Protein AF-A0A2G4FLJ2-F1 (afdb_monomer)

Secondary structure (DSSP, 8-state):
---------------S------TTHHHHHHHHT--EEEEETTTTEEEEEEE-TTSPEEEEEEE-TT---EEEETTEEEEE-SSEEEEEEE-PPTT--BTTBS--EEEEEEEE--S--EEEEEE-TTS-EEEEETTTTEEEE--SSSS-EEEE--TT-SS--SS-SS-EEEEEEETTEEEEEEES----STTGGGGGTTT-EEEEETTT--EEEEEESSEEEEEEETTEEEEEE--

Nearest PDB structures (foldseek):
  8bbe-assembly1_C  TM=3.612E-01  e=1.404E-03  Homo sapiens
  8bbg-assembly1_C  TM=3.612E-01  e=1.404E-03  Homo sapiens
  4adn-assembly1_A  TM=3.926E-01  e=3.586E-01  Staphylococcus aureus
  2yb5-assembly1_A  TM=3.920E-01  e=8.103E-01  Staphylococcus aureus
  2yb5-assembly2_F  TM=3.526E-01  e=5.848E-01  Staphylococcus aureus

Sequence (235 aa):
MSNATTNQITTNEEPWLEVTSSRNFSNWLALEKISLAFSTYQAGKVFLLGRKQDGQISVFERTLQRCMGLCSTDNGFWLSSTYQVWRFENALLPGQMHNDHDKLYIPRVGYTTGDLDVHDIVVEDSGRIVFVNTMFGCLATFSNQHSFTPLWKPPFLSKITPEDRCHLNGLALENGKCKYVTVVSKSDVVDGWRNRRHDGGCVLEVPSGETIVSGLSMPHSPRVYRGELYVHNSG

Solvent-accessible surface area (backbone atoms only — not comparable to full-atom values): 12883 Å² total; per-residue (Å²): 139,81,87,81,81,80,80,78,78,80,77,84,68,74,72,96,72,84,88,83,76,61,95,57,49,51,59,48,31,61,75,72,70,51,68,49,74,52,60,32,52,89,81,14,29,37,41,41,38,44,63,40,91,90,56,46,76,35,80,47,76,46,83,40,55,48,18,53,10,64,28,81,54,100,58,36,31,36,38,27,29,53,41,35,40,34,35,30,36,46,74,51,58,93,91,40,69,57,96,81,29,77,67,45,75,40,81,75,46,74,46,73,37,45,84,33,56,41,39,20,46,45,70,29,75,88,69,48,57,40,29,26,24,13,29,37,34,25,37,26,30,83,45,98,85,50,54,53,36,83,74,48,60,53,78,77,44,91,67,82,49,86,41,29,19,16,43,31,37,16,59,15,48,51,97,47,34,76,32,37,35,20,20,18,16,98,33,70,38,71,51,46,18,72,86,25,37,71,44,38,1,31,35,29,35,51,87,82,44,48,77,79,46,68,62,29,17,36,31,33,63,33,40,56,58,98,92,39,80,46,67,43,67,70,98

Foldseek 3Di:
DDDPDDPDPPPPDDPPDDDDDDPCVLVVCVVVVDWDWDADQPQQKIWTWHAAPVSDIDIDMDHAHRWAAWADDPFWIWIDGQFKIWTWGFPDDQPDDDPRHRGDTDTDDIQGQHGQSFHYWDQFPVRFIWTQRQQQQAIWGDDPPHSTHGDAHQPLAPGRHRQSFFRFHEFEDDPRDTFKTKTLASGNGRVNSVVRQQWRIFMATPPPRDTPDTGARNWYHWYDDPNDIDIDRDD

Structure (mmCIF, N/CA/C/O backbone):
data_AF-A0A2G4FLJ2-F1
#
_entry.id   AF-A0A2G4FLJ2-F1
#
loop_
_atom_site.group_PDB
_atom_site.id
_atom_site.type_symbol
_atom_site.label_atom_id
_atom_site.label_alt_id
_atom_site.label_comp_id
_atom_site.label_asym_id
_atom_site.label_entity_id
_atom_site.label_seq_id
_atom_site.pdbx_PDB_ins_code
_atom_site.Cartn_x
_atom_site.Cartn_y
_atom_site.Cartn_z
_atom_site.occupancy
_atom_site.B_iso_or_equiv
_atom_site.auth_seq_id
_atom_site.auth_comp_id
_atom_site.auth_asym_id
_atom_site.auth_atom_id
_atom_site.pdbx_PDB_model_num
ATOM 1 N N . MET A 1 1 ? -10.201 51.589 43.422 1.00 41.75 1 MET A N 1
ATOM 2 C CA . MET A 1 1 ? -9.849 51.868 42.011 1.00 41.75 1 MET A CA 1
ATOM 3 C C . MET A 1 1 ? -8.521 51.159 41.783 1.00 41.75 1 MET A C 1
ATOM 5 O O . MET A 1 1 ? -7.585 51.495 42.481 1.00 41.75 1 MET A O 1
ATOM 9 N N . SER A 1 2 ? -8.411 50.073 41.030 1.00 36.59 2 SER A N 1
ATOM 10 C CA . SER A 1 2 ? -8.814 49.904 39.637 1.00 36.59 2 SER A CA 1
ATOM 11 C C . SER A 1 2 ? -9.345 48.491 39.360 1.00 36.59 2 SER A C 1
ATOM 13 O O . SER A 1 2 ? -8.844 47.500 39.884 1.00 36.59 2 SER A O 1
ATOM 15 N N . ASN A 1 3 ? -10.372 48.428 38.515 1.00 37.78 3 ASN A N 1
ATOM 16 C CA . ASN A 1 3 ? -10.843 47.202 37.883 1.00 37.78 3 ASN A CA 1
ATOM 17 C C . ASN A 1 3 ? -9.850 46.813 36.783 1.00 37.78 3 ASN A C 1
ATOM 19 O O . ASN A 1 3 ? -9.647 47.591 35.852 1.00 37.78 3 ASN A O 1
ATOM 23 N N . ALA A 1 4 ? -9.265 45.621 36.868 1.00 36.91 4 ALA A N 1
ATOM 24 C CA . ALA A 1 4 ? -8.623 44.980 35.729 1.00 36.91 4 ALA A CA 1
ATOM 25 C C . ALA A 1 4 ? -9.646 44.034 35.092 1.00 36.91 4 ALA A C 1
ATOM 27 O O . ALA A 1 4 ? -9.867 42.916 35.551 1.00 36.91 4 ALA A O 1
ATOM 28 N N . THR A 1 5 ? -10.326 44.542 34.072 1.00 39.34 5 THR A N 1
ATOM 29 C CA . THR A 1 5 ? -11.279 43.810 33.243 1.00 39.34 5 THR A CA 1
ATOM 30 C C . THR A 1 5 ? -10.549 42.668 32.541 1.00 39.34 5 THR A C 1
ATOM 32 O O . THR A 1 5 ? -9.667 42.896 31.714 1.00 39.34 5 THR A O 1
ATOM 35 N N . THR A 1 6 ? -10.887 41.428 32.883 1.00 38.91 6 THR A N 1
ATOM 36 C CA . THR A 1 6 ? -10.413 40.245 32.164 1.00 38.91 6 THR A CA 1
ATOM 37 C C . THR A 1 6 ? -11.173 40.178 30.842 1.00 38.91 6 THR A C 1
ATOM 39 O O . THR A 1 6 ? -12.344 39.806 30.814 1.00 38.91 6 THR 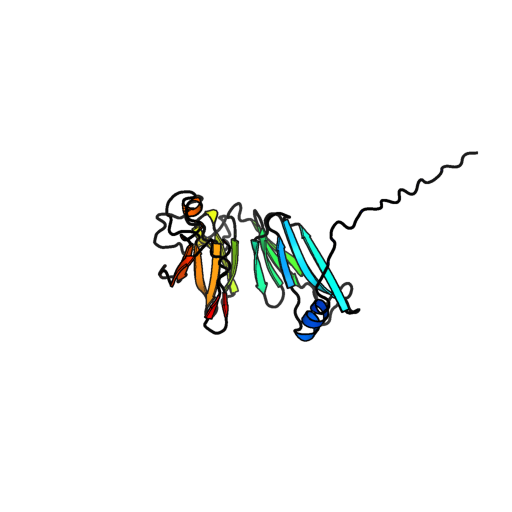A O 1
ATOM 42 N N . ASN A 1 7 ? -10.535 40.589 29.745 1.00 38.09 7 ASN A N 1
ATOM 43 C CA . ASN A 1 7 ? -11.071 40.366 28.405 1.00 38.09 7 ASN A CA 1
ATOM 44 C C . ASN A 1 7 ? -11.083 38.857 28.136 1.00 38.09 7 ASN A C 1
ATOM 46 O O . ASN A 1 7 ? -10.046 38.260 27.852 1.00 38.09 7 ASN A O 1
ATOM 50 N N . GLN A 1 8 ? -12.260 38.240 28.238 1.00 41.44 8 GLN A N 1
ATOM 51 C CA . GLN A 1 8 ? -12.511 36.933 27.647 1.00 41.44 8 GLN A CA 1
ATOM 52 C C . GLN A 1 8 ? -12.485 37.100 26.128 1.00 41.44 8 GLN A C 1
ATOM 54 O O . GLN A 1 8 ? -13.405 37.658 25.534 1.00 41.44 8 GLN A O 1
ATOM 59 N N . ILE A 1 9 ? -11.405 36.641 25.501 1.00 40.44 9 ILE A N 1
ATOM 60 C CA . ILE A 1 9 ? -11.357 36.463 24.054 1.00 40.44 9 ILE A CA 1
ATOM 61 C C . ILE A 1 9 ? -12.138 35.180 23.767 1.00 40.44 9 ILE A C 1
ATOM 63 O O . ILE A 1 9 ? -11.622 34.077 23.922 1.00 40.44 9 ILE A O 1
ATOM 67 N N . THR A 1 10 ? -13.406 35.319 23.395 1.00 45.78 10 THR A N 1
ATOM 68 C CA . THR A 1 10 ? -14.170 34.239 22.773 1.00 45.78 10 THR A CA 1
ATOM 69 C C . THR A 1 10 ? -13.664 34.082 21.345 1.00 45.78 10 THR A C 1
ATOM 71 O O . THR A 1 10 ? -14.115 34.783 20.437 1.00 45.78 10 THR A O 1
ATOM 74 N N . THR A 1 11 ? -12.687 33.205 21.132 1.00 47.75 11 THR A N 1
ATOM 75 C CA . THR A 1 11 ? -12.342 32.753 19.786 1.00 47.75 11 THR A CA 1
ATOM 76 C C . THR A 1 11 ? -13.471 31.848 19.297 1.00 47.75 11 THR A C 1
ATOM 78 O O . THR A 1 11 ? -13.522 30.665 19.627 1.00 47.75 11 THR A O 1
ATOM 81 N N . ASN A 1 12 ? -14.402 32.423 18.532 1.00 53.25 12 ASN A N 1
ATOM 82 C CA . ASN A 1 12 ? -15.212 31.675 17.570 1.00 53.25 12 ASN A CA 1
ATOM 83 C C . ASN A 1 12 ? -14.255 31.145 16.490 1.00 53.25 12 ASN A C 1
ATOM 85 O O . ASN A 1 12 ? -14.137 31.727 15.414 1.00 53.25 12 ASN A O 1
ATOM 89 N N . GLU A 1 13 ? -13.498 30.099 16.810 1.00 57.34 13 GLU A N 1
ATOM 90 C CA . GLU A 1 13 ? -12.812 29.310 15.795 1.00 57.34 13 GLU A CA 1
ATOM 91 C C . GLU A 1 13 ? -13.856 28.391 15.170 1.00 57.34 13 GLU A C 1
ATOM 93 O O . GLU A 1 13 ? -14.451 27.551 15.850 1.00 57.34 13 GLU A O 1
ATOM 98 N N . GLU A 1 14 ? -14.118 28.586 13.878 1.00 49.59 14 GLU A N 1
ATOM 99 C CA . GLU A 1 14 ? -14.815 27.571 13.097 1.00 49.59 14 GLU A CA 1
ATOM 100 C C . GLU A 1 14 ? -14.090 26.230 13.276 1.00 49.59 14 GLU A C 1
ATOM 102 O O . GLU A 1 14 ? -12.853 26.197 13.332 1.00 49.59 14 GLU A O 1
ATOM 107 N N . PRO A 1 15 ? -14.828 25.115 13.400 1.00 63.25 15 PRO A N 1
ATOM 108 C CA . PRO A 1 15 ? -14.200 23.820 13.575 1.00 63.25 15 PRO A CA 1
ATOM 109 C C . PRO A 1 15 ? -13.266 23.546 12.393 1.00 63.25 15 PRO A C 1
ATOM 111 O O . PRO A 1 15 ? -13.687 23.556 11.240 1.00 63.25 15 PRO A O 1
ATOM 114 N N . TRP A 1 16 ? -11.994 23.258 12.686 1.00 78.12 16 TRP A N 1
ATOM 115 C CA . TRP A 1 16 ? -10.977 22.964 11.666 1.00 78.12 16 TRP A CA 1
ATOM 116 C C . TRP A 1 16 ? -11.326 21.726 10.807 1.00 78.12 16 TRP A C 1
ATOM 118 O O . TRP A 1 16 ? -10.731 21.518 9.750 1.00 78.12 16 TRP A O 1
ATOM 128 N N . LEU A 1 17 ? -12.294 20.916 11.258 1.00 84.19 17 LEU A N 1
ATOM 129 C CA . LEU A 1 17 ? -12.864 19.776 10.552 1.00 84.19 17 LEU A CA 1
ATOM 130 C C . LEU A 1 17 ? -14.378 19.700 10.787 1.00 84.19 17 LEU A C 1
ATOM 132 O O . LEU A 1 17 ? -14.830 19.514 11.918 1.00 84.19 17 LEU A O 1
ATOM 136 N N . GLU A 1 18 ? -15.150 19.743 9.705 1.00 87.81 18 GLU A N 1
ATOM 137 C CA . GLU A 1 18 ? -16.574 19.408 9.700 1.00 87.81 18 GLU A CA 1
ATOM 138 C C . GLU A 1 18 ? -16.772 18.008 9.104 1.00 87.81 18 GLU A C 1
ATOM 140 O O . GLU A 1 18 ? -16.240 17.688 8.040 1.00 87.81 18 GLU A O 1
ATOM 145 N N . VAL A 1 19 ? -17.534 17.152 9.793 1.00 87.88 19 VAL A N 1
ATOM 146 C CA . VAL A 1 19 ? -17.787 15.769 9.366 1.00 87.88 19 VAL A CA 1
ATOM 147 C C . VAL A 1 19 ? -19.270 15.597 9.090 1.00 87.88 19 VAL A C 1
ATOM 149 O O . VAL A 1 19 ? -20.092 15.587 10.005 1.00 87.88 19 VAL A O 1
ATOM 152 N N . THR A 1 20 ? -19.606 15.395 7.821 1.00 91.12 20 THR A N 1
ATOM 153 C CA . THR A 1 20 ? -20.959 15.050 7.384 1.00 91.12 20 THR A CA 1
ATOM 154 C C . THR A 1 20 ? -20.978 13.631 6.824 1.00 91.12 20 THR A C 1
ATOM 156 O O . THR A 1 20 ? -19.974 13.105 6.345 1.00 91.12 20 THR A O 1
ATOM 159 N N . SER A 1 21 ? -22.122 12.958 6.929 1.00 92.00 21 SER A N 1
ATOM 160 C CA . SER A 1 21 ? -22.292 11.607 6.393 1.00 92.00 21 SER A CA 1
ATOM 161 C C . SER A 1 21 ? -23.722 11.387 5.922 1.00 92.00 21 SER A C 1
ATOM 163 O O . SER A 1 21 ? -24.646 12.091 6.332 1.00 92.00 21 SER A O 1
ATOM 165 N N . SER A 1 22 ? -23.916 10.388 5.062 1.00 93.75 22 SER A N 1
ATOM 166 C CA . SER A 1 22 ? -25.260 9.968 4.660 1.00 93.75 22 SER A CA 1
ATOM 167 C C . SER A 1 22 ? -26.061 9.484 5.874 1.00 93.75 22 SER A C 1
ATOM 169 O O . SER A 1 22 ? -25.515 8.817 6.749 1.00 93.75 22 SER A O 1
ATOM 171 N N . ARG A 1 23 ? -27.375 9.747 5.892 1.00 91.75 23 ARG A N 1
ATOM 172 C CA . ARG A 1 23 ? -28.286 9.499 7.034 1.00 91.75 23 ARG A CA 1
ATOM 173 C C . ARG A 1 23 ? -28.128 8.130 7.718 1.00 91.75 23 ARG A C 1
ATOM 175 O O . ARG A 1 23 ? -28.280 8.041 8.929 1.00 91.75 23 ARG A O 1
ATOM 182 N N . ASN A 1 24 ? -27.831 7.076 6.957 1.00 94.62 24 ASN A N 1
ATOM 183 C CA . ASN A 1 24 ? -27.735 5.702 7.465 1.00 94.62 24 ASN A CA 1
ATOM 184 C C . ASN A 1 24 ? -26.297 5.195 7.637 1.00 94.62 24 ASN A C 1
ATOM 186 O O . ASN A 1 24 ? -26.108 4.042 8.012 1.00 94.62 24 ASN A O 1
ATOM 190 N N . PHE A 1 25 ? -25.285 6.022 7.374 1.00 95.56 25 PHE A N 1
ATOM 191 C CA . PHE A 1 25 ? -23.896 5.575 7.326 1.00 95.56 25 PHE A CA 1
ATOM 192 C C . PHE A 1 25 ? -23.395 5.053 8.679 1.00 95.56 25 PHE A C 1
ATOM 194 O O . PHE A 1 25 ? -22.876 3.943 8.745 1.00 95.56 25 PHE A O 1
ATOM 201 N N . SER A 1 26 ? -23.632 5.780 9.778 1.00 94.88 26 SER A N 1
ATOM 202 C CA . SER A 1 26 ? -23.237 5.296 11.113 1.00 94.88 26 SER A CA 1
ATOM 203 C C . SER A 1 26 ? -23.953 3.997 11.503 1.00 94.88 26 SER A C 1
ATOM 205 O O . SER A 1 26 ? -23.347 3.096 12.080 1.00 94.88 26 SER A O 1
ATOM 207 N N . ASN A 1 27 ? -25.235 3.858 11.157 1.00 94.81 27 ASN A N 1
ATOM 208 C CA . ASN A 1 27 ? -25.980 2.625 11.422 1.00 94.81 27 ASN A CA 1
ATOM 209 C C . ASN A 1 27 ? -25.451 1.455 10.589 1.00 94.81 27 ASN A C 1
ATOM 211 O O . ASN A 1 27 ? -25.348 0.345 11.097 1.00 94.81 27 ASN A O 1
ATOM 215 N N . TRP A 1 28 ? -25.070 1.702 9.338 1.00 96.19 28 TRP A N 1
ATOM 216 C CA . TRP A 1 28 ? -24.441 0.695 8.494 1.00 96.19 28 TRP A CA 1
ATOM 217 C C . TRP A 1 28 ? -23.098 0.224 9.074 1.00 96.19 28 TRP A C 1
ATOM 219 O O . TRP A 1 28 ? -22.902 -0.978 9.222 1.00 96.19 28 TRP A O 1
ATOM 229 N N . LEU A 1 29 ? -22.236 1.143 9.535 1.00 95.69 29 LEU A N 1
ATOM 230 C CA . LEU A 1 29 ? -20.995 0.788 10.245 1.00 95.69 29 LEU A CA 1
ATOM 231 C C . LEU A 1 29 ? -21.265 -0.102 11.473 1.00 95.69 29 LEU A C 1
ATOM 233 O O . LEU A 1 29 ? -20.505 -1.027 11.749 1.00 95.69 29 LEU A O 1
ATOM 237 N N . ALA A 1 30 ? -22.362 0.151 12.197 1.00 94.50 30 ALA A N 1
ATOM 238 C CA . ALA A 1 30 ? -22.801 -0.669 13.328 1.00 94.50 30 ALA A CA 1
ATOM 239 C C . ALA A 1 30 ? -23.142 -2.104 12.923 1.00 94.50 30 ALA A C 1
ATOM 241 O O . ALA A 1 30 ? -22.693 -3.056 13.560 1.00 94.50 30 ALA A O 1
ATOM 242 N N . LEU A 1 31 ? -23.982 -2.226 11.894 1.00 96.56 31 LEU A N 1
ATOM 243 C CA . LEU A 1 31 ? -24.536 -3.491 11.426 1.00 96.56 31 LEU A CA 1
ATOM 244 C C . LEU A 1 31 ? -23.430 -4.381 10.863 1.00 96.56 31 LEU A C 1
ATOM 246 O O . LEU A 1 31 ? -23.352 -5.555 11.220 1.00 96.56 31 LEU A O 1
ATOM 250 N N . GLU A 1 32 ? -22.537 -3.795 10.069 1.00 96.88 32 GLU A N 1
ATOM 251 C CA . GLU A 1 32 ? -21.408 -4.502 9.463 1.00 96.88 32 GLU A CA 1
ATOM 252 C C . GLU A 1 32 ? -20.213 -4.667 10.415 1.00 96.88 32 GLU A C 1
ATOM 254 O O . GLU A 1 32 ? -19.273 -5.394 10.104 1.00 96.88 32 GLU A O 1
ATOM 259 N N . LYS A 1 33 ? -20.241 -4.018 11.590 1.00 93.81 33 LYS A N 1
ATOM 260 C CA . LYS A 1 33 ? -19.141 -3.987 12.572 1.00 93.81 33 LYS A CA 1
ATOM 261 C C . LYS A 1 33 ? -17.829 -3.479 11.960 1.00 93.81 33 LYS A C 1
ATOM 263 O O . LYS A 1 33 ? -16.763 -4.055 12.171 1.00 93.81 33 LYS A O 1
ATOM 268 N N . ILE A 1 34 ? -17.924 -2.391 11.199 1.00 94.19 34 ILE A N 1
ATOM 269 C CA . ILE A 1 34 ? -1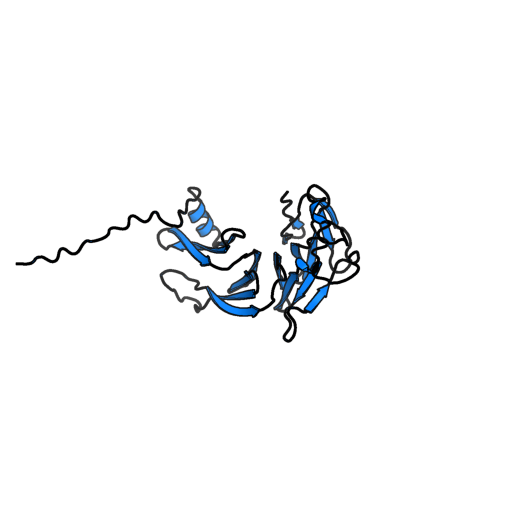6.811 -1.792 10.460 1.00 94.19 34 ILE A CA 1
ATOM 270 C C . ILE A 1 34 ? -16.380 -0.480 11.118 1.00 94.19 34 ILE A C 1
ATOM 272 O O . ILE A 1 34 ? -17.204 0.353 11.494 1.00 94.19 34 ILE A O 1
ATOM 276 N N . SER A 1 35 ? -15.067 -0.280 11.160 1.00 94.38 35 SER A N 1
ATOM 277 C CA . SER A 1 35 ? -14.410 1.016 11.335 1.00 94.38 35 SER A CA 1
ATOM 278 C C . SER A 1 35 ? -13.544 1.277 10.105 1.00 94.38 35 SER A C 1
ATOM 280 O O . SER A 1 35 ? -13.102 0.333 9.449 1.00 94.38 35 SER A O 1
ATOM 282 N N . LEU A 1 36 ? -13.299 2.542 9.774 1.00 95.75 36 LEU A N 1
ATOM 283 C CA . LEU A 1 36 ? -12.545 2.913 8.575 1.00 95.75 36 LEU A CA 1
ATOM 284 C C . LEU A 1 36 ? -11.252 3.629 8.942 1.00 95.75 36 LEU A C 1
ATOM 286 O O . LEU A 1 36 ? -11.204 4.399 9.897 1.00 95.75 36 LEU A O 1
ATOM 290 N N . ALA A 1 37 ? -10.223 3.417 8.132 1.00 95.94 37 ALA A N 1
ATOM 291 C CA . ALA A 1 37 ? -9.009 4.212 8.140 1.00 95.94 37 ALA A CA 1
ATOM 292 C C . ALA A 1 37 ? -8.725 4.677 6.712 1.00 95.94 37 ALA A C 1
ATOM 294 O O . ALA A 1 37 ? -8.804 3.877 5.780 1.00 95.94 37 ALA A O 1
ATOM 295 N N . PHE A 1 38 ? -8.402 5.954 6.532 1.00 95.19 38 PHE A N 1
ATOM 296 C CA . PHE A 1 38 ? -7.983 6.478 5.234 1.00 95.19 38 PHE A CA 1
ATOM 297 C C . PHE A 1 38 ? -6.989 7.622 5.391 1.00 95.19 38 PHE A C 1
ATOM 299 O O . PHE A 1 38 ? -6.981 8.339 6.392 1.00 95.19 38 PHE A O 1
ATOM 306 N N . SER A 1 39 ? -6.133 7.785 4.391 1.00 94.12 39 SER A N 1
ATOM 307 C CA . SER A 1 39 ? -5.137 8.845 4.315 1.00 94.12 39 SER A CA 1
ATOM 308 C C . SER A 1 39 ? -5.572 9.942 3.346 1.00 94.12 39 SER A C 1
ATOM 310 O O . SER A 1 39 ? -6.350 9.720 2.418 1.00 94.12 39 SER A O 1
ATOM 312 N N . THR A 1 40 ? -5.050 11.146 3.554 1.00 91.50 40 THR A N 1
ATOM 313 C CA . THR A 1 40 ? -5.157 12.252 2.607 1.00 91.50 40 THR A CA 1
ATOM 314 C C . THR A 1 40 ? -3.758 12.678 2.186 1.00 91.50 40 THR A C 1
ATOM 316 O O . THR A 1 40 ? -2.953 13.158 2.986 1.00 91.50 40 THR A O 1
ATOM 319 N N . TYR A 1 41 ? -3.463 12.506 0.899 1.00 86.25 41 TYR A N 1
ATOM 320 C CA . TYR A 1 41 ? -2.140 12.793 0.354 1.00 86.25 41 TYR A CA 1
ATOM 321 C C . TYR A 1 41 ? -1.763 14.277 0.505 1.00 86.25 41 TYR A C 1
ATOM 323 O O . TYR A 1 41 ? -0.709 14.599 1.047 1.00 86.25 41 TYR A O 1
ATOM 331 N N . GLN A 1 42 ? -2.646 15.188 0.074 1.00 85.56 42 GLN A N 1
ATOM 332 C CA . GLN A 1 42 ? -2.357 16.628 0.041 1.00 85.56 42 GLN A CA 1
ATOM 333 C C . GLN A 1 42 ? -2.408 17.285 1.424 1.00 85.56 42 GLN A C 1
ATOM 335 O O . GLN A 1 42 ? -1.568 18.124 1.731 1.00 85.56 42 GLN A O 1
ATOM 340 N N . ALA A 1 43 ? -3.374 16.900 2.262 1.00 87.38 43 ALA A N 1
ATOM 341 C CA . ALA A 1 43 ? -3.523 17.474 3.599 1.00 87.38 43 ALA A CA 1
ATOM 342 C C . ALA A 1 43 ? -2.602 16.814 4.643 1.00 87.38 43 ALA A C 1
ATOM 344 O O . ALA A 1 43 ? -2.453 17.342 5.744 1.00 87.38 43 ALA A O 1
ATOM 345 N N . GLY A 1 44 ? -1.967 15.680 4.313 1.00 91.56 44 GLY A N 1
ATOM 346 C CA . GLY A 1 44 ? -1.023 15.001 5.200 1.00 91.56 44 GLY A CA 1
ATOM 347 C C . GLY A 1 44 ? -1.684 14.493 6.478 1.00 91.56 44 GLY A C 1
ATOM 348 O O . GLY A 1 44 ? -1.137 14.666 7.570 1.00 91.56 44 GLY A O 1
ATOM 349 N N . LYS A 1 45 ? -2.882 13.914 6.355 1.00 92.94 45 LYS A N 1
ATOM 350 C CA . LYS A 1 45 ? -3.634 13.360 7.484 1.00 92.94 45 LYS A CA 1
ATOM 351 C C . LYS A 1 45 ? -3.886 11.873 7.294 1.00 92.94 45 LYS A C 1
ATOM 353 O O . LYS A 1 45 ? -4.034 11.387 6.175 1.00 92.94 45 LYS A O 1
ATOM 358 N N . VAL A 1 46 ? -3.984 11.157 8.406 1.00 95.00 46 VAL A N 1
ATOM 359 C CA . VAL A 1 46 ? -4.684 9.874 8.482 1.00 95.00 46 VAL A CA 1
ATOM 360 C C . VAL A 1 46 ? -5.891 10.052 9.387 1.00 95.00 46 VAL A C 1
ATOM 362 O O . VAL A 1 46 ? -5.764 10.597 10.483 1.00 95.00 46 VAL A O 1
ATOM 365 N N . PHE A 1 47 ? -7.047 9.600 8.919 1.00 95.56 47 PHE A N 1
ATOM 366 C CA . PHE A 1 47 ? -8.299 9.603 9.657 1.00 95.56 47 PHE A CA 1
ATOM 367 C C . PHE A 1 47 ? -8.653 8.182 10.073 1.00 95.56 47 PHE A C 1
ATOM 369 O O . PHE A 1 47 ? -8.517 7.246 9.286 1.00 95.56 47 PHE A O 1
ATOM 376 N N . LEU A 1 48 ? -9.127 8.039 11.306 1.00 95.94 48 LEU A N 1
ATOM 377 C CA . LEU A 1 48 ? -9.711 6.826 11.858 1.00 95.94 48 LEU A CA 1
ATOM 378 C C . LEU A 1 48 ? -11.159 7.138 12.220 1.00 95.94 48 LEU A C 1
ATOM 380 O O . LEU A 1 48 ? -11.428 8.024 13.033 1.00 95.94 48 LEU A O 1
ATOM 384 N N . LEU A 1 49 ? -12.085 6.434 11.583 1.00 95.50 49 LEU A N 1
ATOM 385 C CA . LEU A 1 49 ? -13.515 6.616 11.757 1.00 95.50 49 LEU A CA 1
ATOM 386 C C . LEU A 1 49 ? -14.077 5.407 12.480 1.00 95.50 49 LEU A C 1
ATOM 388 O O . LEU A 1 49 ? -13.894 4.266 12.057 1.00 95.50 49 LEU A O 1
ATOM 392 N N . GLY A 1 50 ? -14.807 5.687 13.546 1.00 94.06 50 GLY A N 1
ATOM 393 C CA . GLY A 1 50 ? -15.550 4.697 14.302 1.00 94.06 50 GLY A CA 1
ATOM 394 C C . GLY A 1 50 ? -16.896 5.260 14.724 1.00 94.06 50 GLY A C 1
ATOM 395 O O . GLY A 1 50 ? -17.431 6.195 14.122 1.00 94.06 50 GLY A O 1
ATOM 396 N N . ARG A 1 51 ? -17.441 4.700 15.799 1.00 93.50 51 ARG A N 1
ATOM 397 C CA . ARG A 1 51 ? -18.723 5.119 16.363 1.00 93.50 51 ARG A CA 1
ATOM 398 C C . ARG A 1 51 ? -18.569 5.447 17.838 1.00 93.50 51 ARG A C 1
ATOM 400 O O . ARG A 1 51 ? -17.771 4.830 18.539 1.00 93.50 51 ARG A O 1
ATOM 407 N N . LYS A 1 52 ? -19.340 6.426 18.291 1.00 90.81 52 LYS A N 1
ATOM 408 C CA . LYS A 1 52 ? -19.556 6.720 19.708 1.00 90.81 52 LYS A CA 1
ATOM 409 C C . LYS A 1 52 ? -20.689 5.839 20.245 1.00 90.81 52 LYS A C 1
ATOM 411 O O . LYS A 1 52 ? -21.475 5.287 19.470 1.00 90.81 52 LYS A O 1
ATOM 416 N N . GLN A 1 53 ? -20.796 5.730 21.569 1.00 88.19 53 GLN A N 1
ATOM 417 C CA . GLN A 1 53 ? -21.862 4.957 22.227 1.00 88.19 53 GLN A CA 1
ATOM 418 C C . GLN A 1 53 ? -23.269 5.474 21.889 1.00 88.19 53 GLN A C 1
ATOM 420 O O . GLN A 1 53 ? -24.201 4.686 21.765 1.00 88.19 53 GLN A O 1
ATOM 425 N N . ASP A 1 54 ? -23.409 6.782 21.670 1.00 90.12 54 ASP A N 1
ATOM 426 C CA . ASP A 1 54 ? -24.660 7.430 21.255 1.00 90.12 54 ASP A CA 1
ATOM 427 C C . ASP A 1 54 ? -25.013 7.211 19.768 1.00 90.12 54 ASP A C 1
ATOM 429 O O . ASP A 1 54 ? -26.023 7.715 19.278 1.00 90.12 54 ASP A O 1
ATOM 433 N N . GLY A 1 55 ? -24.189 6.455 19.037 1.00 89.50 55 GLY A N 1
ATOM 434 C CA . GLY A 1 55 ? -24.387 6.141 17.629 1.00 89.50 55 GLY A CA 1
ATOM 435 C C . GLY A 1 55 ? -23.909 7.220 16.660 1.00 89.50 55 GLY A C 1
ATOM 436 O O . GLY A 1 55 ? -24.025 7.013 15.452 1.00 89.50 55 GLY A O 1
ATOM 437 N N . GLN A 1 56 ? -23.343 8.334 17.125 1.00 91.06 56 GLN A N 1
ATOM 438 C CA . GLN A 1 56 ? -22.704 9.315 16.247 1.00 91.06 56 GLN A CA 1
ATOM 439 C C . GLN A 1 56 ? -21.353 8.805 15.727 1.00 91.06 56 GLN A C 1
ATOM 441 O O . GLN A 1 56 ? -20.733 7.907 16.303 1.00 91.06 56 GLN A O 1
ATOM 446 N N . ILE A 1 57 ? -20.873 9.390 14.629 1.00 93.50 57 ILE A N 1
ATOM 447 C CA . ILE A 1 57 ? -19.543 9.080 14.092 1.00 93.50 57 ILE A CA 1
ATOM 448 C C . ILE A 1 57 ? -18.485 9.650 15.038 1.00 93.50 57 ILE A C 1
ATOM 450 O O . ILE A 1 57 ? -18.576 10.797 15.482 1.00 93.50 57 ILE A O 1
ATOM 454 N N . SER A 1 58 ? -17.474 8.840 15.342 1.00 93.50 58 SER A N 1
ATOM 455 C CA . SER A 1 58 ? -16.236 9.319 15.950 1.00 93.50 58 SER A CA 1
ATOM 456 C C . SER A 1 58 ? -15.184 9.475 14.865 1.00 93.50 58 SER A C 1
ATOM 458 O O . SER A 1 58 ? -15.029 8.578 14.036 1.00 93.50 58 SER A O 1
ATOM 460 N N . VAL A 1 59 ? -14.465 10.595 14.881 1.00 93.69 59 VAL A N 1
ATOM 461 C CA . VAL A 1 59 ? -13.344 10.846 13.977 1.00 93.69 59 VAL A CA 1
ATOM 462 C C . VAL A 1 59 ? -12.127 11.193 14.810 1.00 93.69 59 VAL A C 1
ATOM 464 O O . VAL A 1 59 ? -12.145 12.138 15.596 1.00 93.69 59 VAL A O 1
ATOM 467 N N . PHE A 1 60 ? -11.070 10.419 14.620 1.00 93.38 60 PHE A N 1
ATOM 468 C CA . PHE A 1 60 ? -9.740 10.725 15.112 1.00 93.38 60 PHE A CA 1
ATOM 469 C C . PHE A 1 60 ? -8.841 11.004 13.916 1.00 93.38 60 PHE A C 1
ATOM 471 O O . PHE A 1 60 ? -8.948 10.337 12.888 1.00 93.38 60 PHE A O 1
ATOM 478 N N . GLU A 1 61 ? -7.932 11.959 14.050 1.00 93.00 61 GLU A N 1
ATOM 479 C CA . GLU A 1 61 ? -6.950 12.233 13.014 1.00 93.00 61 GLU A CA 1
ATOM 480 C C . GLU A 1 61 ? -5.533 12.318 13.566 1.00 93.00 61 GLU A C 1
ATOM 482 O O . GLU A 1 61 ? -5.299 12.562 14.752 1.00 93.00 61 GLU A O 1
ATOM 487 N N . ARG A 1 62 ? -4.565 12.129 12.675 1.00 92.69 62 ARG A N 1
ATOM 488 C CA . ARG A 1 62 ? -3.158 12.374 12.963 1.00 92.69 62 ARG A CA 1
ATOM 489 C C . ARG A 1 62 ? -2.484 12.988 11.748 1.00 92.69 62 ARG A C 1
ATOM 491 O O . ARG A 1 62 ? -2.668 12.520 10.627 1.00 92.69 62 ARG A O 1
ATOM 498 N N . THR A 1 63 ? -1.661 14.002 11.989 1.00 93.56 63 THR A N 1
ATOM 499 C CA . THR A 1 63 ? -0.831 14.614 10.950 1.00 93.56 63 THR A CA 1
ATOM 500 C C . THR A 1 63 ? 0.411 13.768 10.703 1.00 93.56 63 THR A C 1
ATOM 502 O O . THR A 1 63 ? 1.226 13.568 11.603 1.00 93.56 63 THR A O 1
ATOM 505 N N . LEU A 1 64 ? 0.559 13.299 9.471 1.00 91.44 64 LEU A N 1
ATOM 506 C CA . LEU A 1 64 ? 1.715 12.576 8.959 1.00 91.44 64 LEU A CA 1
ATOM 507 C C . LEU A 1 64 ? 1.880 12.991 7.493 1.00 91.44 64 LEU A C 1
ATOM 509 O O . LEU A 1 64 ? 0.951 12.895 6.694 1.00 91.44 64 LEU A O 1
ATOM 513 N N . GLN A 1 65 ? 3.048 13.522 7.141 1.00 90.62 65 GLN A N 1
ATOM 514 C CA . GLN A 1 65 ? 3.250 14.096 5.812 1.00 90.62 65 GLN A CA 1
ATOM 515 C C . GLN A 1 65 ? 3.175 13.020 4.722 1.00 90.62 65 GLN A C 1
ATOM 517 O O . GLN A 1 65 ? 3.795 11.964 4.853 1.00 90.62 65 GLN A O 1
ATOM 522 N N . ARG A 1 66 ? 2.450 13.330 3.638 1.00 91.62 66 ARG A N 1
ATOM 523 C CA . ARG A 1 66 ? 2.375 12.524 2.408 1.00 91.62 66 ARG A CA 1
ATOM 524 C C . ARG A 1 66 ? 2.026 11.048 2.664 1.00 91.62 66 ARG A C 1
ATOM 526 O O . ARG A 1 66 ? 2.679 10.144 2.153 1.00 91.62 66 ARG A O 1
ATOM 533 N N . CYS A 1 67 ? 0.995 10.809 3.473 1.00 91.75 67 CYS A N 1
ATOM 534 C CA . CYS A 1 67 ? 0.480 9.465 3.721 1.00 91.75 67 CYS A CA 1
ATOM 535 C C . CYS A 1 67 ? -0.134 8.850 2.463 1.00 91.75 67 CYS A C 1
ATOM 537 O O . CYS A 1 67 ? -1.035 9.447 1.874 1.00 91.75 67 CYS A O 1
ATOM 539 N N . MET A 1 68 ? 0.310 7.648 2.091 1.00 93.75 68 MET A N 1
ATOM 540 C CA . MET A 1 68 ? -0.193 6.931 0.913 1.00 93.75 68 MET A CA 1
ATOM 541 C C . MET A 1 68 ? -0.527 5.482 1.264 1.00 93.75 68 MET A C 1
ATOM 543 O O . MET A 1 68 ? -1.685 5.186 1.552 1.00 93.75 68 MET A O 1
ATOM 547 N N . GLY A 1 69 ? 0.484 4.613 1.311 1.00 95.88 69 GLY A N 1
ATOM 548 C CA . GLY A 1 69 ? 0.328 3.193 1.592 1.00 95.88 69 GLY A CA 1
ATOM 549 C C . GLY A 1 69 ? -0.225 2.957 2.992 1.00 95.88 69 GLY A C 1
ATOM 550 O O . GLY A 1 69 ? 0.352 3.414 3.979 1.00 95.88 69 GLY A O 1
ATOM 551 N N . LEU A 1 70 ? -1.329 2.217 3.071 1.00 97.00 70 LEU A N 1
ATOM 552 C CA . LEU A 1 70 ? -2.024 1.873 4.306 1.00 97.00 70 LEU A CA 1
ATOM 553 C C . LEU A 1 70 ? -2.421 0.393 4.263 1.00 97.00 70 LEU A C 1
ATOM 555 O O . LEU A 1 70 ? -3.141 -0.031 3.361 1.00 97.00 70 LEU A O 1
ATOM 559 N N . CYS A 1 71 ? -1.983 -0.381 5.255 1.00 97.44 71 CYS A N 1
ATOM 560 C CA . CYS A 1 71 ? -2.310 -1.803 5.373 1.00 97.44 71 CYS A CA 1
ATOM 561 C C . CYS A 1 71 ? -2.781 -2.125 6.784 1.00 97.44 71 CYS A C 1
ATOM 563 O O . CYS A 1 71 ? -2.007 -2.006 7.733 1.00 97.44 71 CYS A O 1
ATOM 565 N N . SER A 1 72 ? -4.025 -2.573 6.932 1.00 96.12 72 SER A N 1
ATOM 566 C CA . SER A 1 72 ? -4.529 -3.092 8.204 1.00 96.12 72 SER A CA 1
ATOM 567 C C . SER A 1 72 ? -3.832 -4.395 8.595 1.00 96.12 72 SER A C 1
ATOM 569 O O . SER A 1 72 ? -3.416 -5.176 7.741 1.00 96.12 72 SER A O 1
ATOM 571 N N . THR A 1 73 ? -3.755 -4.640 9.895 1.00 95.06 73 THR A N 1
ATOM 572 C CA . THR A 1 73 ? -3.421 -5.934 10.500 1.00 95.06 73 THR A CA 1
ATOM 573 C C . THR A 1 73 ? -4.519 -6.303 11.500 1.00 95.06 73 THR A C 1
ATOM 575 O O . THR A 1 73 ? -5.410 -5.496 11.767 1.00 95.06 73 THR A O 1
ATOM 578 N N . ASP A 1 74 ? -4.448 -7.488 12.106 1.00 92.50 74 ASP A N 1
ATOM 579 C CA . ASP A 1 74 ? -5.459 -7.948 13.073 1.00 92.50 74 ASP A CA 1
ATOM 580 C C . ASP A 1 74 ? -5.629 -7.024 14.293 1.00 92.50 74 ASP A C 1
ATOM 582 O O . ASP A 1 74 ? -6.686 -6.999 14.924 1.00 92.50 74 ASP A O 1
ATOM 586 N N . ASN A 1 75 ? -4.591 -6.262 14.656 1.00 93.69 75 ASN A N 1
ATOM 587 C CA . ASN A 1 75 ? -4.601 -5.410 15.849 1.00 93.69 75 ASN A CA 1
ATOM 588 C C . ASN A 1 75 ? -3.989 -4.017 15.618 1.00 93.69 75 ASN A C 1
ATOM 590 O O . ASN A 1 75 ? -3.648 -3.315 16.571 1.00 93.69 75 ASN A O 1
ATOM 594 N N . GLY A 1 76 ? -3.852 -3.591 14.366 1.00 96.81 76 GLY A N 1
ATOM 595 C CA . GLY A 1 76 ? -3.131 -2.373 14.028 1.00 96.81 76 GLY A CA 1
ATOM 596 C C . GLY A 1 76 ? -3.149 -2.065 12.541 1.00 96.81 76 GLY A C 1
ATOM 597 O O . GLY A 1 76 ? -4.018 -2.517 11.796 1.00 96.81 76 GLY A O 1
ATOM 598 N N . PHE A 1 77 ? -2.183 -1.263 12.112 1.00 97.88 77 PHE A N 1
ATOM 599 C CA . PHE A 1 77 ? -1.959 -0.989 10.700 1.00 97.88 77 PHE A CA 1
ATOM 600 C C . PHE A 1 77 ? -0.542 -0.472 10.447 1.00 97.88 77 PHE A C 1
ATOM 602 O O . PHE A 1 77 ? 0.124 0.070 11.332 1.00 97.88 77 PHE A O 1
ATOM 609 N N . TRP A 1 78 ? -0.099 -0.613 9.206 1.00 98.31 78 TRP A N 1
ATOM 610 C CA . TRP A 1 78 ? 1.089 0.029 8.668 1.00 98.31 78 TRP A CA 1
ATOM 611 C C . TRP A 1 78 ? 0.703 1.229 7.819 1.00 98.31 78 TRP A C 1
ATOM 613 O O . TRP A 1 78 ? -0.290 1.175 7.099 1.00 98.31 78 TRP A O 1
ATOM 623 N N . LEU A 1 79 ? 1.500 2.290 7.892 1.00 97.81 79 LEU A N 1
ATOM 624 C CA . LEU A 1 79 ? 1.261 3.538 7.180 1.00 97.81 79 LEU A CA 1
ATOM 625 C C . LEU A 1 79 ? 2.580 4.123 6.675 1.00 97.81 79 LEU A C 1
ATOM 627 O O . LEU A 1 79 ? 3.488 4.357 7.474 1.00 97.81 79 LEU A O 1
ATOM 631 N N . SER A 1 80 ? 2.688 4.385 5.375 1.00 97.19 80 SER A N 1
ATOM 632 C CA . SER A 1 80 ? 3.804 5.164 4.836 1.00 97.19 80 SER A CA 1
ATOM 633 C C . SER A 1 80 ? 3.590 6.664 5.038 1.00 97.19 80 SER A C 1
ATOM 635 O O . SER A 1 80 ? 2.463 7.153 5.059 1.00 97.19 80 SER A O 1
ATOM 637 N N . SER A 1 81 ? 4.690 7.393 5.186 1.00 95.81 81 SER A N 1
ATOM 638 C CA . SER A 1 81 ? 4.789 8.853 5.133 1.00 95.81 81 SER A CA 1
ATOM 639 C C . SER A 1 81 ? 5.996 9.238 4.270 1.00 95.81 81 SER A C 1
ATOM 641 O O . SER A 1 81 ? 6.703 8.361 3.778 1.00 95.81 81 SER A O 1
ATOM 643 N N . THR A 1 82 ? 6.281 10.535 4.109 1.00 95.25 82 THR A N 1
ATOM 644 C CA . THR A 1 82 ? 7.364 11.018 3.226 1.00 95.25 82 THR A CA 1
ATOM 645 C C . THR A 1 82 ? 8.706 10.300 3.432 1.00 95.25 82 THR A C 1
ATOM 647 O O . THR A 1 82 ? 9.338 9.898 2.462 1.00 95.25 82 THR A O 1
ATOM 650 N N . TYR A 1 83 ? 9.145 10.130 4.686 1.00 96.38 83 TYR A N 1
ATOM 651 C CA . TYR A 1 83 ? 10.473 9.585 5.009 1.00 96.38 83 TYR A CA 1
ATOM 652 C C . TYR A 1 83 ? 10.447 8.391 5.962 1.00 96.38 83 TYR A C 1
ATOM 654 O O . TYR A 1 83 ? 11.509 7.927 6.392 1.00 96.38 83 TYR A O 1
ATOM 662 N N . GLN A 1 84 ? 9.255 7.926 6.336 1.00 96.94 84 GLN A N 1
ATOM 663 C CA . GLN A 1 84 ? 9.092 6.833 7.279 1.00 96.94 84 GLN A CA 1
ATOM 664 C C . GLN A 1 84 ? 7.999 5.868 6.848 1.00 96.94 84 GLN A C 1
ATOM 666 O O . GLN A 1 84 ? 7.056 6.229 6.148 1.00 96.94 84 GLN A O 1
ATOM 671 N N . VAL A 1 85 ? 8.091 4.650 7.365 1.00 98.00 85 VAL A N 1
ATOM 672 C CA . VAL A 1 85 ? 6.961 3.729 7.441 1.00 98.00 85 VAL A CA 1
ATOM 673 C C . VAL A 1 85 ? 6.695 3.422 8.909 1.00 98.00 85 VAL A C 1
ATOM 675 O O . VAL A 1 85 ? 7.587 2.990 9.644 1.00 98.00 85 VAL A O 1
ATOM 678 N N . TRP A 1 86 ? 5.463 3.668 9.339 1.00 97.88 86 TRP A N 1
ATOM 679 C CA . TRP A 1 86 ? 5.017 3.534 10.717 1.00 97.88 86 TRP A CA 1
ATOM 680 C C . TRP A 1 86 ? 4.211 2.260 10.908 1.00 97.88 86 TRP A C 1
ATOM 682 O O . TRP A 1 86 ? 3.335 1.954 10.102 1.00 97.88 86 TRP A O 1
ATOM 692 N N . ARG A 1 87 ? 4.446 1.569 12.024 1.00 98.00 87 ARG A N 1
ATOM 693 C CA . ARG A 1 87 ? 3.522 0.562 12.548 1.00 98.00 87 ARG A CA 1
ATOM 694 C C . ARG A 1 87 ? 2.744 1.144 13.713 1.00 98.00 87 ARG A C 1
ATOM 696 O O . ARG A 1 87 ? 3.337 1.509 14.733 1.00 98.00 87 ARG A O 1
ATOM 703 N N . PHE A 1 88 ? 1.430 1.171 13.571 1.00 98.06 88 PHE A N 1
ATOM 704 C CA . PHE A 1 88 ? 0.488 1.463 14.635 1.00 98.06 88 PHE A CA 1
ATOM 705 C C . PHE A 1 88 ? -0.048 0.161 15.221 1.00 98.06 88 PHE A C 1
ATOM 707 O O . PHE A 1 88 ? -0.381 -0.762 14.485 1.00 98.06 88 PHE A O 1
ATOM 714 N N . GLU A 1 89 ? -0.149 0.100 16.544 1.00 97.81 89 GLU A N 1
ATOM 715 C CA . GLU A 1 89 ? -0.713 -1.040 17.271 1.00 97.81 89 GLU A CA 1
ATOM 716 C C . GLU A 1 89 ? -1.765 -0.546 18.251 1.00 97.81 89 GLU A C 1
ATOM 718 O O . GLU A 1 89 ? -1.599 0.510 18.870 1.00 97.81 89 GLU A O 1
ATOM 723 N N . ASN A 1 90 ? -2.824 -1.327 18.425 1.00 97.50 90 ASN A N 1
ATOM 724 C CA . ASN A 1 90 ? -3.784 -1.106 19.489 1.00 97.50 90 ASN A CA 1
ATOM 725 C C . ASN A 1 90 ? -3.123 -1.365 20.853 1.00 97.50 90 ASN A C 1
ATOM 727 O O . ASN A 1 90 ? -2.632 -2.460 21.126 1.00 97.50 90 ASN A O 1
ATOM 731 N N . ALA A 1 91 ? -3.132 -0.348 21.712 1.00 97.25 91 ALA A N 1
ATOM 732 C CA . ALA A 1 91 ? -2.579 -0.394 23.060 1.00 97.25 91 ALA A CA 1
ATOM 733 C C . ALA A 1 91 ? -3.515 -1.048 24.090 1.00 97.25 91 ALA A C 1
ATOM 735 O O . ALA A 1 91 ? -3.068 -1.352 25.194 1.00 97.25 91 ALA A O 1
ATOM 736 N N . LEU A 1 92 ? -4.798 -1.229 23.758 1.00 97.25 92 LEU A N 1
ATOM 737 C CA . LEU A 1 92 ? -5.800 -1.759 24.681 1.00 97.25 92 LEU A CA 1
ATOM 738 C C . LEU A 1 92 ? -5.805 -3.287 24.678 1.00 97.25 92 LEU A C 1
ATOM 740 O O . LEU A 1 92 ? -5.797 -3.915 23.615 1.00 97.25 92 LEU A O 1
ATOM 744 N N . LEU A 1 93 ? -5.882 -3.878 25.870 1.00 95.81 93 LEU A N 1
ATOM 745 C CA . LEU A 1 93 ? -6.157 -5.305 26.036 1.00 95.81 93 LEU A CA 1
ATOM 746 C C . LEU A 1 93 ? -7.621 -5.621 25.674 1.00 95.81 93 LEU A C 1
ATOM 748 O O . LEU A 1 93 ? -8.470 -4.728 25.730 1.00 95.81 93 LEU A O 1
ATOM 752 N N . PRO A 1 94 ? -7.960 -6.882 25.339 1.00 93.62 94 PRO A N 1
ATOM 753 C CA . PRO A 1 94 ? -9.345 -7.275 25.085 1.00 93.62 94 PRO A CA 1
ATOM 754 C C . PRO A 1 94 ? -10.286 -6.854 26.225 1.00 93.62 94 PRO A C 1
ATOM 756 O O . PRO A 1 94 ? -10.038 -7.160 27.389 1.00 93.62 94 PRO A O 1
ATOM 759 N N . GLY A 1 95 ? -11.359 -6.138 25.881 1.00 93.75 95 GLY A N 1
ATOM 760 C CA . GLY A 1 95 ? -12.350 -5.625 26.834 1.00 93.75 95 GLY A CA 1
ATOM 761 C C . GLY A 1 95 ? -11.982 -4.304 27.522 1.00 93.75 95 GLY A C 1
ATOM 762 O O . GLY A 1 95 ? -12.825 -3.747 28.222 1.00 93.75 95 GLY A O 1
ATOM 763 N N . GLN A 1 96 ? -10.769 -3.775 27.329 1.00 96.50 96 GLN A N 1
ATOM 764 C CA . GLN A 1 96 ? -10.432 -2.430 27.794 1.00 96.50 96 GLN A CA 1
ATOM 765 C C . GLN A 1 96 ? -11.020 -1.365 26.871 1.00 96.50 96 GLN A C 1
ATOM 767 O O . GLN A 1 96 ? -11.061 -1.525 25.654 1.00 96.50 96 GLN A O 1
ATOM 772 N N . MET A 1 97 ? -11.411 -0.249 27.481 1.00 95.00 97 MET A N 1
ATOM 773 C CA . MET A 1 97 ? -11.907 0.938 26.796 1.00 95.00 97 MET A CA 1
ATOM 774 C C . MET A 1 97 ? -11.012 2.130 27.134 1.00 95.00 97 MET A C 1
ATOM 776 O O . MET A 1 97 ? -10.504 2.239 28.252 1.00 95.00 97 MET A O 1
ATOM 780 N N . HIS A 1 98 ? -10.849 3.050 26.190 1.00 94.62 98 HIS A N 1
ATOM 781 C CA . HIS A 1 98 ? -10.197 4.338 26.404 1.00 94.62 98 HIS A CA 1
ATOM 782 C C . HIS A 1 98 ? -11.055 5.444 25.794 1.00 94.62 98 HIS A C 1
ATOM 784 O O . HIS A 1 98 ? -11.278 5.436 24.588 1.00 94.62 98 HIS A O 1
ATOM 790 N N . ASN A 1 99 ? -11.533 6.382 26.619 1.00 92.56 99 ASN A N 1
ATOM 791 C CA . ASN A 1 99 ? -12.438 7.463 26.202 1.00 92.56 99 ASN A CA 1
ATOM 792 C C . ASN A 1 99 ? -13.606 6.946 25.338 1.00 92.56 99 ASN A C 1
ATOM 794 O O . ASN A 1 99 ? -13.825 7.427 24.232 1.00 92.56 99 ASN A O 1
ATOM 798 N N . ASP A 1 100 ? -14.295 5.908 25.822 1.00 91.50 100 ASP A N 1
ATOM 799 C CA . ASP A 1 100 ? -15.416 5.239 25.141 1.00 91.50 100 ASP A CA 1
ATOM 800 C C . ASP A 1 100 ? -15.088 4.550 23.802 1.00 91.50 100 ASP A C 1
ATOM 802 O O . ASP A 1 100 ? -15.997 4.121 23.090 1.00 91.50 100 ASP A O 1
ATOM 806 N N . HIS A 1 101 ? -13.804 4.356 23.489 1.00 93.12 101 HIS A N 1
ATOM 807 C CA . HIS A 1 101 ? -13.335 3.604 22.324 1.00 93.12 101 HIS A CA 1
ATOM 808 C C . HIS A 1 101 ? -12.696 2.267 22.716 1.00 93.12 101 HIS A C 1
ATOM 810 O O . HIS A 1 101 ? -11.978 2.174 23.711 1.00 93.12 101 HIS A O 1
ATOM 816 N N . ASP A 1 102 ? -12.938 1.238 21.905 1.00 93.06 102 ASP A N 1
ATOM 817 C CA . ASP A 1 102 ? -12.459 -0.142 22.083 1.00 93.06 102 ASP A CA 1
ATOM 818 C C . ASP A 1 102 ? -11.085 -0.402 21.441 1.00 93.06 102 ASP A C 1
ATOM 820 O O . ASP A 1 102 ? -10.508 -1.485 21.584 1.00 93.06 102 ASP A O 1
ATOM 824 N N . LYS A 1 103 ? -10.537 0.601 20.744 1.00 94.56 103 LYS A N 1
ATOM 825 C CA . LYS A 1 103 ? -9.202 0.586 20.140 1.00 94.56 103 LYS A CA 1
ATOM 826 C C . LYS A 1 103 ? -8.480 1.909 20.381 1.00 94.56 103 LYS A C 1
ATOM 828 O O . LYS A 1 103 ? -9.036 2.981 20.159 1.00 94.56 103 LYS A O 1
ATOM 833 N N . LEU A 1 104 ? -7.205 1.823 20.761 1.00 95.62 104 LEU A N 1
ATOM 834 C CA . LEU A 1 104 ? -6.293 2.964 20.875 1.00 95.62 104 LEU A CA 1
ATOM 835 C C . LEU A 1 104 ? -5.026 2.681 20.071 1.00 95.62 104 LEU A C 1
ATOM 837 O O . LEU A 1 104 ? -4.097 2.047 20.570 1.00 95.62 104 LEU A O 1
ATOM 841 N N . TYR A 1 105 ? -4.978 3.146 18.825 1.00 96.94 105 TYR A N 1
ATOM 842 C CA . TYR A 1 105 ? -3.825 2.925 17.955 1.00 96.94 105 TYR A CA 1
ATOM 843 C C . TYR A 1 105 ? -2.700 3.922 18.245 1.00 96.94 105 TYR A C 1
ATOM 845 O O . TYR A 1 105 ? -2.848 5.132 18.053 1.00 96.94 105 TYR A O 1
ATOM 853 N N . ILE A 1 106 ? -1.547 3.406 18.666 1.00 96.19 106 ILE A N 1
ATOM 854 C CA . ILE A 1 106 ? -0.343 4.197 18.941 1.00 96.19 106 ILE A CA 1
ATOM 855 C C . ILE A 1 106 ? 0.806 3.777 18.019 1.00 96.19 106 ILE A C 1
ATOM 857 O O . ILE A 1 106 ? 0.934 2.590 17.710 1.00 96.19 106 ILE A O 1
ATOM 861 N N . PRO A 1 107 ? 1.670 4.712 17.586 1.00 96.44 107 PRO A N 1
ATOM 862 C CA . PRO A 1 107 ? 2.856 4.356 16.821 1.00 96.44 107 PRO A CA 1
ATOM 863 C C . PRO A 1 107 ? 3.813 3.560 17.718 1.00 96.44 107 PRO A C 1
ATOM 865 O O . PRO A 1 107 ? 4.181 4.009 18.803 1.00 96.44 107 PRO A O 1
ATOM 868 N N . ARG A 1 108 ? 4.208 2.364 17.278 1.00 96.88 108 ARG A N 1
ATOM 869 C CA . ARG A 1 108 ? 5.136 1.482 18.009 1.00 96.88 108 ARG A CA 1
ATOM 870 C C . ARG A 1 108 ? 6.494 1.361 17.352 1.00 96.88 108 ARG A C 1
ATOM 872 O O . ARG A 1 108 ? 7.474 1.124 18.049 1.00 96.88 108 ARG A O 1
ATOM 879 N N . VAL A 1 109 ? 6.536 1.481 16.029 1.00 96.50 109 VAL A N 1
ATOM 880 C CA . VAL A 1 109 ? 7.761 1.389 15.236 1.00 96.50 109 VAL A CA 1
ATOM 881 C C . VAL A 1 109 ? 7.703 2.441 14.138 1.00 96.50 109 VAL A C 1
ATOM 883 O O . VAL A 1 109 ? 6.648 2.630 13.535 1.00 96.50 109 VAL A O 1
ATOM 886 N N . GLY A 1 110 ? 8.831 3.098 13.880 1.00 96.25 110 GLY A N 1
ATOM 887 C CA . GLY A 1 110 ? 9.042 3.946 12.712 1.00 96.25 110 GLY A CA 1
ATOM 888 C C . GLY A 1 110 ? 10.342 3.553 12.029 1.00 96.25 110 GLY A C 1
ATOM 889 O O . GLY A 1 110 ? 11.403 3.638 12.643 1.00 96.25 110 GLY A O 1
ATOM 890 N N . TYR A 1 111 ? 10.259 3.110 10.779 1.00 97.31 111 TYR A N 1
ATOM 891 C CA . TYR A 1 111 ? 11.430 2.857 9.944 1.00 97.31 111 TYR A CA 1
ATOM 892 C C . TYR A 1 111 ? 11.730 4.110 9.142 1.00 97.31 111 TYR A C 1
ATOM 894 O O . TYR A 1 111 ? 10.892 4.519 8.346 1.00 97.31 111 TYR A O 1
ATOM 902 N N . THR A 1 112 ? 12.907 4.703 9.321 1.00 96.81 112 THR A N 1
ATOM 903 C CA . THR A 1 112 ? 13.366 5.795 8.455 1.00 96.81 112 THR A CA 1
ATOM 904 C C . THR A 1 112 ? 13.850 5.214 7.133 1.00 96.81 112 THR A C 1
ATOM 906 O O . THR A 1 112 ? 14.863 4.522 7.088 1.00 96.81 112 THR A O 1
ATOM 909 N N . THR A 1 113 ? 13.120 5.503 6.061 1.00 95.94 113 THR A N 1
ATOM 910 C CA . THR A 1 113 ? 13.382 4.985 4.711 1.00 95.94 113 THR A CA 1
ATOM 911 C C . THR A 1 113 ? 14.029 6.027 3.801 1.00 95.94 113 THR A C 1
ATOM 913 O O . THR A 1 113 ? 14.676 5.673 2.818 1.00 95.94 113 THR A O 1
ATOM 916 N N . GLY A 1 114 ? 13.894 7.315 4.127 1.00 95.88 114 GLY A N 1
ATOM 917 C CA . GLY A 1 114 ? 14.195 8.392 3.185 1.00 95.88 114 GLY A CA 1
ATOM 918 C C . GLY A 1 114 ? 13.130 8.481 2.087 1.00 95.88 114 GLY A C 1
ATOM 919 O O . GLY A 1 114 ? 12.043 7.919 2.232 1.00 95.88 114 GLY A O 1
ATOM 920 N N . ASP A 1 115 ? 13.433 9.212 1.015 1.00 95.88 115 ASP A N 1
ATOM 921 C CA . ASP A 1 115 ? 12.477 9.500 -0.059 1.00 95.88 115 ASP A CA 1
ATOM 922 C C . ASP A 1 115 ? 12.348 8.319 -1.033 1.00 95.88 115 ASP A C 1
ATOM 924 O O . ASP A 1 115 ? 13.032 8.237 -2.054 1.00 95.88 115 ASP A O 1
ATOM 928 N N . LEU A 1 116 ? 11.518 7.346 -0.658 1.00 97.81 116 LEU A N 1
ATOM 929 C CA . LEU A 1 116 ? 11.207 6.175 -1.490 1.00 97.81 116 LEU A CA 1
ATOM 930 C C . LEU A 1 116 ? 9.859 6.302 -2.207 1.00 97.81 116 LEU A C 1
ATOM 932 O O . LEU A 1 116 ? 9.513 5.446 -3.021 1.00 97.81 116 LEU A O 1
ATOM 936 N N . ASP A 1 117 ? 9.092 7.345 -1.879 1.00 97.38 117 ASP A N 1
ATOM 937 C CA . ASP A 1 117 ? 7.747 7.576 -2.401 1.00 97.38 117 ASP A CA 1
ATOM 938 C C . ASP A 1 117 ? 6.847 6.328 -2.259 1.00 97.38 117 ASP A C 1
ATOM 940 O O . ASP A 1 117 ? 6.297 5.813 -3.229 1.00 97.38 117 ASP A O 1
ATOM 944 N N . VAL A 1 118 ? 6.744 5.785 -1.036 1.00 98.06 118 VAL A N 1
ATOM 945 C CA . VAL A 1 118 ? 6.077 4.496 -0.775 1.00 98.06 118 VAL A CA 1
ATOM 946 C C . VAL A 1 118 ? 4.564 4.583 -0.986 1.00 98.06 118 VAL A C 1
ATOM 948 O O . VAL A 1 118 ? 3.842 5.057 -0.104 1.00 98.06 118 VAL A O 1
ATOM 951 N N . HIS A 1 119 ? 4.083 4.093 -2.129 1.00 97.44 119 HIS A N 1
ATOM 952 C CA . HIS A 1 119 ? 2.682 4.237 -2.543 1.00 97.44 119 HIS A CA 1
ATOM 953 C C . HIS A 1 119 ? 1.728 3.184 -1.969 1.00 97.44 119 HIS A C 1
ATOM 955 O O . HIS A 1 119 ? 0.586 3.509 -1.657 1.00 97.44 119 HIS A O 1
ATOM 961 N N . ASP A 1 120 ? 2.176 1.939 -1.816 1.00 98.06 120 ASP A N 1
ATOM 962 C CA . ASP A 1 120 ? 1.354 0.835 -1.306 1.00 98.06 120 ASP A CA 1
ATOM 963 C C . ASP A 1 120 ? 2.205 -0.089 -0.430 1.00 98.06 120 ASP A C 1
ATOM 965 O O . ASP A 1 120 ? 3.432 -0.160 -0.571 1.00 98.06 120 ASP A O 1
ATOM 969 N N . ILE A 1 121 ? 1.559 -0.777 0.505 1.00 98.50 121 ILE A N 1
ATOM 970 C CA . ILE A 1 121 ? 2.203 -1.636 1.501 1.00 98.50 121 ILE A CA 1
ATOM 971 C C . ILE A 1 121 ? 1.299 -2.821 1.811 1.00 98.50 121 ILE A C 1
ATOM 973 O O . ILE A 1 121 ? 0.083 -2.680 1.877 1.00 98.50 121 ILE A O 1
ATOM 977 N N . VAL A 1 122 ? 1.902 -3.987 2.015 1.00 98.44 122 VAL A N 1
ATOM 978 C CA . VAL A 1 122 ? 1.211 -5.223 2.383 1.00 98.44 122 VAL A CA 1
ATOM 979 C C . VAL A 1 122 ? 2.015 -5.999 3.424 1.00 98.44 122 VAL A C 1
ATOM 981 O O . VAL A 1 122 ? 3.233 -5.831 3.558 1.00 98.44 122 VAL A O 1
ATOM 984 N N . VAL A 1 123 ? 1.325 -6.881 4.142 1.00 98.38 123 VAL A N 1
ATOM 985 C CA . VAL A 1 123 ? 1.930 -7.889 5.017 1.00 98.38 123 VAL A CA 1
ATOM 986 C C . VAL A 1 123 ? 1.649 -9.257 4.409 1.00 98.38 123 VAL A C 1
ATOM 988 O O . VAL A 1 123 ? 0.492 -9.651 4.315 1.00 98.38 123 VAL A O 1
ATOM 991 N N . GLU A 1 124 ? 2.686 -9.962 3.963 1.00 98.12 124 GLU A N 1
ATOM 992 C CA . GLU A 1 124 ? 2.547 -11.348 3.496 1.00 98.12 124 GLU A CA 1
ATOM 993 C C . GLU A 1 124 ? 2.233 -12.293 4.669 1.00 98.12 124 GLU A C 1
ATOM 995 O O . GLU A 1 124 ? 2.577 -11.990 5.812 1.00 98.12 124 GLU A O 1
ATOM 1000 N N . ASP A 1 125 ? 1.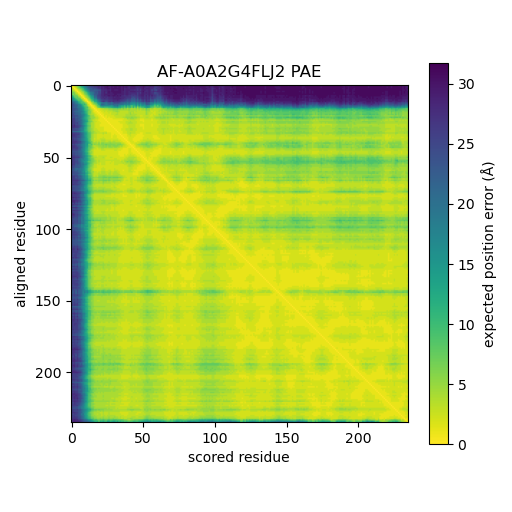694 -13.487 4.399 1.00 97.44 125 ASP A N 1
ATOM 1001 C CA . ASP A 1 125 ? 1.358 -14.497 5.429 1.00 97.44 125 ASP A CA 1
ATOM 1002 C C . ASP A 1 125 ? 2.565 -14.909 6.288 1.00 97.44 125 ASP A C 1
ATOM 1004 O O . ASP A 1 125 ? 2.428 -15.336 7.431 1.00 97.44 125 ASP A O 1
ATOM 1008 N N . SER A 1 126 ? 3.777 -14.753 5.749 1.00 97.44 126 SER A N 1
ATOM 1009 C CA . SER A 1 126 ? 5.027 -14.972 6.487 1.00 97.44 126 SER A CA 1
ATOM 1010 C C . SER A 1 126 ? 5.310 -13.913 7.566 1.00 97.44 126 SER A C 1
ATOM 1012 O O . SER A 1 126 ? 6.296 -14.028 8.292 1.00 97.44 126 SER A O 1
ATOM 1014 N N . GLY A 1 127 ? 4.499 -12.854 7.643 1.00 96.69 127 GLY A N 1
ATOM 1015 C CA . GLY A 1 127 ? 4.739 -11.654 8.445 1.00 96.69 127 GLY A CA 1
ATOM 1016 C C . GLY A 1 127 ? 5.690 -10.652 7.785 1.00 96.69 127 GLY A C 1
ATOM 1017 O O . GLY A 1 127 ? 5.973 -9.596 8.356 1.00 96.69 127 GLY A O 1
ATOM 1018 N N . ARG A 1 128 ? 6.202 -10.955 6.586 1.00 97.44 128 ARG A N 1
ATOM 1019 C CA . ARG A 1 128 ? 7.091 -10.058 5.850 1.00 97.44 128 ARG A CA 1
ATOM 1020 C C . ARG A 1 128 ? 6.331 -8.825 5.372 1.00 97.44 128 ARG A C 1
ATOM 1022 O O . ARG A 1 128 ? 5.315 -8.932 4.692 1.00 97.44 128 ARG A O 1
ATOM 1029 N N . ILE A 1 129 ? 6.895 -7.654 5.651 1.00 98.38 129 ILE A N 1
ATOM 1030 C CA . ILE A 1 129 ? 6.416 -6.392 5.090 1.00 98.38 129 ILE A CA 1
ATOM 1031 C C . ILE A 1 129 ? 6.997 -6.214 3.695 1.00 98.38 129 ILE A C 1
ATOM 1033 O O . ILE A 1 129 ? 8.222 -6.232 3.525 1.00 98.38 129 ILE A O 1
ATOM 1037 N N . VAL A 1 130 ? 6.122 -6.013 2.717 1.00 98.81 130 VAL A N 1
ATOM 1038 C CA . VAL A 1 130 ? 6.503 -5.647 1.354 1.00 98.81 130 VAL A CA 1
ATOM 1039 C C . VAL A 1 130 ? 5.830 -4.335 1.007 1.00 98.81 130 VAL A C 1
ATOM 1041 O O . VAL A 1 130 ? 4.643 -4.146 1.252 1.00 98.81 130 VAL A O 1
ATOM 1044 N N . PHE A 1 131 ? 6.596 -3.412 0.448 1.00 98.81 131 PHE A N 1
ATOM 1045 C CA . PHE A 1 131 ? 6.085 -2.126 0.018 1.00 98.81 131 PHE A CA 1
ATOM 1046 C C . PHE A 1 131 ? 6.550 -1.791 -1.391 1.00 98.81 131 PHE A C 1
ATOM 1048 O O . PHE A 1 131 ? 7.596 -2.242 -1.864 1.00 98.81 131 PHE A O 1
ATOM 1055 N N . VAL A 1 132 ? 5.738 -0.986 -2.059 1.00 98.81 132 VAL A N 1
ATOM 1056 C CA . VAL A 1 132 ? 6.047 -0.388 -3.348 1.00 98.81 132 VAL A CA 1
ATOM 1057 C C . VAL A 1 132 ? 7.012 0.768 -3.127 1.00 98.81 132 VAL A C 1
ATOM 1059 O O . VAL A 1 132 ? 6.696 1.709 -2.409 1.00 98.81 132 VAL A O 1
ATOM 1062 N N . ASN A 1 133 ? 8.184 0.705 -3.746 1.00 98.75 133 ASN A N 1
ATOM 1063 C CA . ASN A 1 133 ? 9.125 1.811 -3.832 1.00 98.75 133 ASN A CA 1
ATOM 1064 C C . ASN A 1 133 ? 9.010 2.422 -5.232 1.00 98.75 133 ASN A C 1
ATOM 1066 O O . ASN A 1 133 ? 9.665 1.971 -6.177 1.00 98.75 133 ASN A O 1
ATOM 1070 N N . THR A 1 134 ? 8.135 3.418 -5.356 1.00 98.62 134 THR A N 1
ATOM 1071 C CA . THR A 1 134 ? 7.799 4.065 -6.629 1.00 98.62 134 THR A CA 1
ATOM 1072 C C . THR A 1 134 ? 9.010 4.766 -7.222 1.00 98.62 134 THR A C 1
ATOM 1074 O O . THR A 1 134 ? 9.326 4.556 -8.394 1.00 98.62 134 THR A O 1
ATOM 1077 N N . MET A 1 135 ? 9.758 5.498 -6.389 1.00 98.50 135 MET A N 1
ATOM 1078 C CA . MET A 1 135 ? 10.954 6.236 -6.802 1.00 98.50 135 MET A CA 1
ATOM 1079 C C . MET A 1 135 ? 11.973 5.331 -7.511 1.00 98.50 135 MET A C 1
ATOM 1081 O O . MET A 1 135 ? 12.586 5.728 -8.502 1.00 98.50 135 MET A O 1
ATOM 1085 N N . PHE A 1 136 ? 12.120 4.089 -7.042 1.00 98.69 136 PHE A N 1
ATOM 1086 C CA . PHE A 1 136 ? 13.050 3.106 -7.604 1.00 98.69 136 PHE A CA 1
ATOM 1087 C C . PHE A 1 136 ? 12.392 2.048 -8.510 1.00 98.69 136 PHE A C 1
ATOM 1089 O O . PHE A 1 136 ? 13.091 1.163 -9.014 1.00 98.69 136 PHE A O 1
ATOM 1096 N N . GLY A 1 137 ? 11.073 2.118 -8.723 1.00 98.62 137 GLY A N 1
ATOM 1097 C CA . GLY A 1 137 ? 10.315 1.201 -9.578 1.00 98.62 137 GLY A CA 1
ATOM 1098 C C . GLY A 1 137 ? 10.379 -0.267 -9.141 1.00 98.62 137 GLY A C 1
ATOM 1099 O O . GLY A 1 137 ? 10.496 -1.153 -9.990 1.00 98.62 137 GLY A O 1
ATOM 1100 N N . CYS A 1 138 ? 10.361 -0.552 -7.835 1.00 98.88 138 CYS A N 1
ATOM 1101 C CA . CYS A 1 138 ? 10.534 -1.914 -7.324 1.00 98.88 138 CYS A CA 1
ATOM 1102 C C . CYS A 1 138 ? 9.629 -2.242 -6.128 1.00 98.88 138 CYS A C 1
ATOM 1104 O O . CYS A 1 138 ? 9.130 -1.360 -5.433 1.00 98.88 138 CYS A O 1
ATOM 1106 N N . LEU A 1 139 ? 9.439 -3.537 -5.878 1.00 98.94 139 LEU A N 1
ATOM 1107 C CA . LEU A 1 139 ? 8.983 -4.037 -4.586 1.00 98.94 139 LEU A CA 1
ATOM 1108 C C . LEU A 1 139 ? 10.178 -4.118 -3.644 1.00 98.94 139 LEU A C 1
ATOM 1110 O O . LEU A 1 139 ? 11.254 -4.574 -4.039 1.00 98.94 139 LEU A O 1
ATOM 1114 N N . ALA A 1 140 ? 9.984 -3.703 -2.401 1.00 98.81 140 ALA A N 1
ATOM 1115 C CA . ALA A 1 140 ? 11.036 -3.566 -1.410 1.00 98.81 140 ALA A CA 1
ATOM 1116 C C . ALA A 1 140 ? 10.574 -4.017 -0.014 1.00 98.81 140 ALA A C 1
ATOM 1118 O O . ALA A 1 140 ? 9.385 -4.166 0.261 1.00 98.81 140 ALA A O 1
ATOM 1119 N N . THR A 1 141 ? 11.540 -4.252 0.870 1.00 98.75 141 THR A N 1
ATOM 1120 C CA . THR A 1 141 ? 11.328 -4.461 2.309 1.00 98.75 141 THR A CA 1
ATOM 1121 C C . THR A 1 141 ? 12.314 -3.614 3.111 1.00 98.75 141 THR A C 1
ATOM 1123 O O . THR A 1 141 ? 13.187 -2.948 2.543 1.00 98.75 141 THR A O 1
ATOM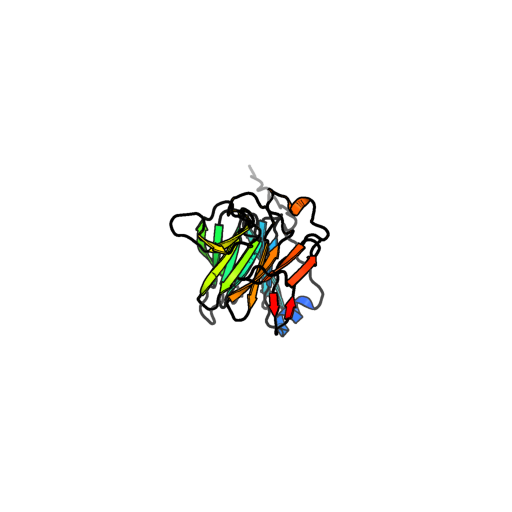 1126 N N . PHE A 1 142 ? 12.177 -3.615 4.435 1.00 97.94 142 PHE A N 1
ATOM 1127 C CA . PHE A 1 142 ? 13.070 -2.870 5.317 1.00 97.94 142 PHE A CA 1
ATOM 1128 C C . PHE A 1 142 ? 14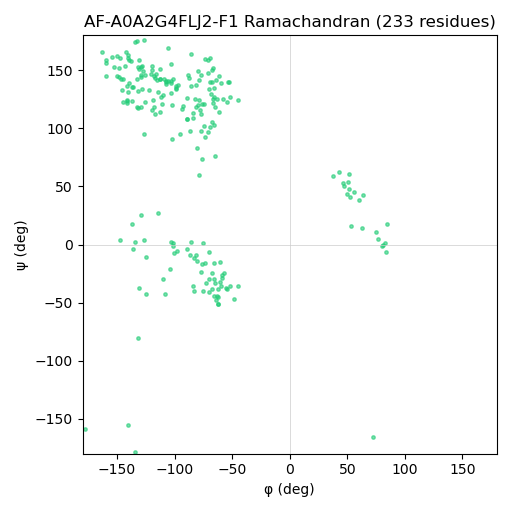.484 -3.442 5.303 1.00 97.94 142 PHE A C 1
ATOM 1130 O O . PHE A 1 142 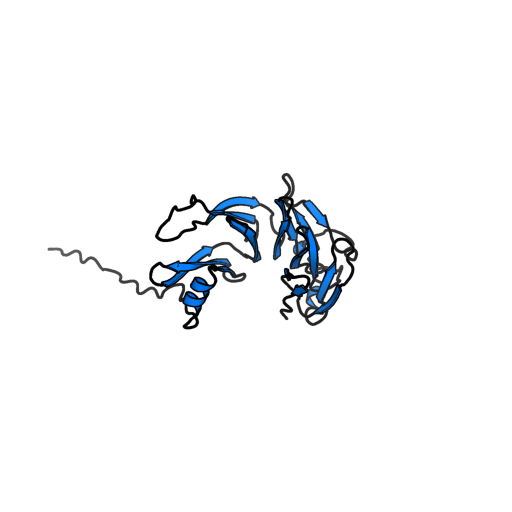? 14.694 -4.643 5.147 1.00 97.94 142 PHE A O 1
ATOM 1137 N N . SER A 1 143 ? 15.454 -2.563 5.524 1.00 96.50 143 SER A N 1
ATOM 1138 C CA . SER A 1 143 ? 16.849 -2.933 5.712 1.00 96.50 143 SER A CA 1
ATOM 1139 C C . SER A 1 143 ? 17.372 -2.317 7.008 1.00 96.50 143 SER A C 1
ATOM 1141 O O . SER A 1 143 ? 16.949 -1.236 7.407 1.00 96.50 143 SER A O 1
ATOM 1143 N N . ASN A 1 144 ? 18.323 -3.000 7.646 1.00 92.94 144 ASN A N 1
ATOM 1144 C CA . ASN A 1 144 ? 18.958 -2.531 8.878 1.00 92.94 144 ASN A CA 1
ATOM 1145 C C . ASN A 1 144 ? 20.160 -1.597 8.622 1.00 92.94 144 ASN A C 1
ATOM 1147 O O . ASN A 1 144 ? 20.706 -1.044 9.574 1.00 92.94 144 ASN A O 1
ATOM 1151 N N . GLN A 1 145 ? 20.612 -1.453 7.368 1.00 94.12 145 GLN A N 1
ATOM 1152 C CA . GLN A 1 145 ? 21.811 -0.676 6.999 1.00 94.12 145 GLN A CA 1
ATOM 1153 C C . GLN A 1 145 ? 21.531 0.404 5.944 1.00 94.12 145 GLN A C 1
ATOM 1155 O O . GLN A 1 145 ? 22.027 1.521 6.039 1.00 94.12 145 GLN A O 1
ATOM 1160 N N . HIS A 1 146 ? 20.744 0.067 4.931 1.00 96.31 146 HIS A N 1
ATOM 1161 C CA . HIS A 1 146 ? 20.299 0.939 3.845 1.00 96.31 146 HIS A CA 1
ATOM 1162 C C . HIS A 1 146 ? 18.830 1.346 4.012 1.00 96.31 146 HIS A C 1
ATOM 1164 O O . HIS A 1 146 ? 18.094 0.717 4.772 1.00 96.31 146 HIS A O 1
ATOM 1170 N N . SER A 1 147 ? 18.383 2.319 3.215 1.00 95.62 147 SER A N 1
ATOM 1171 C CA . SER A 1 147 ? 16.985 2.765 3.135 1.00 95.62 147 SER A CA 1
ATOM 1172 C C . SER A 1 147 ? 15.968 1.644 2.892 1.00 95.62 147 SER A C 1
ATOM 1174 O O . SER A 1 147 ? 14.853 1.707 3.403 1.00 95.62 147 SER A O 1
ATOM 1176 N N . PHE A 1 148 ? 16.329 0.632 2.096 1.00 98.44 148 PHE A N 1
ATOM 1177 C CA . PHE A 1 148 ? 15.480 -0.515 1.769 1.00 98.44 148 PHE A CA 1
ATOM 1178 C C . PHE A 1 148 ? 16.308 -1.679 1.204 1.00 98.44 148 PHE A C 1
ATOM 1180 O O . PHE A 1 148 ? 17.453 -1.497 0.788 1.00 98.44 148 PHE A O 1
ATOM 1187 N N . THR A 1 149 ? 15.708 -2.867 1.147 1.00 98.50 149 THR A N 1
ATOM 1188 C CA . THR A 1 149 ? 16.207 -4.013 0.374 1.00 98.50 149 THR A CA 1
ATOM 1189 C C . THR A 1 149 ? 15.261 -4.272 -0.802 1.00 98.50 149 THR A C 1
ATOM 1191 O O . THR A 1 149 ? 14.077 -4.519 -0.559 1.00 98.50 149 THR A O 1
ATOM 1194 N N . PRO A 1 150 ? 15.730 -4.227 -2.066 1.00 98.44 150 PRO A N 1
ATOM 1195 C CA . PRO A 1 150 ? 14.894 -4.552 -3.218 1.00 98.44 150 PRO A CA 1
ATOM 1196 C C . PRO A 1 150 ? 14.558 -6.045 -3.243 1.00 98.44 150 PRO A C 1
ATOM 1198 O O . PRO A 1 150 ? 15.410 -6.890 -2.972 1.00 98.44 150 PRO A O 1
ATOM 1201 N N . LEU A 1 151 ? 13.314 -6.365 -3.590 1.00 98.75 151 LEU A N 1
ATOM 1202 C CA . LEU A 1 151 ? 12.806 -7.735 -3.690 1.00 98.75 151 LEU A CA 1
ATOM 1203 C C . LEU A 1 151 ? 12.573 -8.156 -5.131 1.00 98.75 151 LEU A C 1
ATOM 1205 O O . LEU A 1 151 ? 12.880 -9.282 -5.510 1.00 98.75 151 LEU A O 1
ATOM 1209 N N . TRP A 1 152 ? 12.005 -7.251 -5.922 1.00 98.81 152 TRP A N 1
ATOM 1210 C CA . TRP A 1 152 ? 11.634 -7.511 -7.303 1.00 98.81 152 TRP A CA 1
ATOM 1211 C C . TRP A 1 152 ? 11.495 -6.192 -8.059 1.00 98.81 152 TRP A C 1
ATOM 1213 O O . TRP A 1 152 ? 11.031 -5.201 -7.499 1.00 98.81 152 TRP A O 1
ATOM 1223 N N . LYS A 1 153 ? 11.865 -6.182 -9.339 1.00 98.75 153 LYS A N 1
ATOM 1224 C CA . LYS A 1 153 ? 11.577 -5.088 -10.273 1.00 98.75 153 LYS A CA 1
ATOM 1225 C C . LYS A 1 153 ? 10.942 -5.671 -11.537 1.00 98.75 153 LYS A C 1
ATOM 1227 O O . LYS A 1 153 ? 11.295 -6.799 -11.899 1.00 98.75 153 LYS A O 1
ATOM 1232 N N . PRO A 1 154 ? 10.115 -4.909 -12.266 1.00 98.56 154 PRO A N 1
ATOM 1233 C CA . PRO A 1 154 ? 9.659 -5.325 -13.581 1.00 98.56 154 PRO A CA 1
ATOM 1234 C C . PRO A 1 154 ? 10.840 -5.672 -14.514 1.00 98.56 154 PRO A C 1
ATOM 1236 O O . PRO A 1 154 ? 11.844 -4.948 -14.524 1.00 98.56 154 PRO A O 1
ATOM 1239 N N . PRO A 1 155 ? 10.746 -6.739 -15.333 1.00 98.38 155 PRO A N 1
ATOM 1240 C CA . PRO A 1 155 ? 11.829 -7.146 -16.234 1.00 98.38 155 PRO A CA 1
ATOM 1241 C C . PRO A 1 155 ? 12.249 -6.069 -17.241 1.00 98.38 155 PRO A C 1
ATOM 1243 O O . PRO A 1 155 ? 13.410 -6.031 -17.634 1.00 98.38 155 PRO A O 1
ATOM 1246 N N . PHE A 1 156 ? 11.328 -5.177 -17.627 1.00 98.38 156 PHE A N 1
ATOM 1247 C CA . PHE A 1 156 ? 11.605 -4.100 -18.582 1.00 98.38 156 PHE A CA 1
ATOM 1248 C C . PHE A 1 156 ? 12.450 -2.955 -18.004 1.00 98.38 156 PHE A C 1
ATOM 1250 O O . PHE A 1 156 ? 12.974 -2.165 -18.781 1.00 98.38 156 PHE A O 1
ATOM 1257 N N . LEU A 1 157 ? 12.586 -2.835 -16.677 1.00 98.56 157 LEU A N 1
ATOM 1258 C CA . LEU A 1 157 ? 13.462 -1.822 -16.085 1.00 98.56 157 LEU A CA 1
ATOM 1259 C C . LEU A 1 157 ? 14.917 -2.280 -16.165 1.00 98.56 157 LEU A C 1
ATOM 1261 O O . LEU A 1 157 ? 15.254 -3.337 -15.630 1.00 98.56 157 LEU A O 1
ATOM 1265 N N . SER A 1 158 ? 15.809 -1.490 -16.757 1.00 98.31 158 SER A N 1
ATOM 1266 C CA . SER A 1 158 ? 17.224 -1.874 -16.897 1.00 98.31 158 SER A CA 1
ATOM 1267 C C . SER A 1 158 ? 17.988 -1.886 -15.568 1.00 98.31 158 SER A C 1
ATOM 1269 O O . SER A 1 158 ? 18.906 -2.687 -15.396 1.00 98.31 158 SER A O 1
ATOM 1271 N N . LYS A 1 159 ? 17.607 -1.044 -14.600 1.00 98.12 159 LYS A N 1
ATOM 1272 C CA . LYS A 1 159 ? 18.252 -0.936 -13.278 1.00 98.12 159 LYS A CA 1
ATOM 1273 C C . LYS A 1 159 ? 17.285 -0.414 -12.211 1.00 98.12 159 LYS A C 1
ATOM 1275 O O . LYS A 1 159 ? 16.275 0.199 -12.534 1.00 98.12 159 LYS A O 1
ATOM 1280 N N . ILE A 1 160 ? 17.626 -0.638 -10.941 1.00 98.44 160 ILE A N 1
ATOM 1281 C CA . ILE A 1 160 ? 16.963 -0.031 -9.775 1.00 98.44 160 ILE A CA 1
ATOM 1282 C C . ILE A 1 160 ? 17.682 1.293 -9.485 1.00 98.44 160 ILE A C 1
ATOM 1284 O O . ILE A 1 160 ? 18.839 1.288 -9.075 1.00 98.44 160 ILE A O 1
ATOM 1288 N N . THR A 1 161 ? 17.033 2.421 -9.768 1.00 97.81 161 THR A N 1
ATOM 1289 C CA . THR A 1 161 ? 17.612 3.779 -9.724 1.00 97.81 161 THR A CA 1
ATOM 1290 C C . THR A 1 161 ? 16.502 4.780 -9.368 1.00 97.81 161 THR A C 1
ATOM 1292 O O . THR A 1 161 ? 15.368 4.536 -9.785 1.00 97.81 161 THR A O 1
ATOM 1295 N N . PRO A 1 162 ? 16.774 5.862 -8.612 1.00 98.12 162 PRO A N 1
ATOM 1296 C CA . PRO A 1 162 ? 15.754 6.818 -8.167 1.00 98.12 162 PRO A CA 1
ATOM 1297 C C . PRO A 1 162 ? 15.344 7.755 -9.311 1.00 98.12 162 PRO A C 1
ATOM 1299 O O . PRO A 1 162 ? 15.784 8.898 -9.389 1.00 98.12 162 PRO A O 1
ATOM 1302 N N . GLU A 1 163 ? 14.578 7.234 -10.262 1.00 98.31 163 GLU A N 1
ATOM 1303 C CA . GLU A 1 163 ? 14.224 7.932 -11.505 1.00 98.31 163 GLU A CA 1
ATOM 1304 C C . GLU A 1 163 ? 12.730 7.816 -11.852 1.00 98.31 163 GLU A C 1
ATOM 1306 O O . GLU A 1 163 ? 12.332 8.277 -12.920 1.00 98.31 163 GLU A O 1
ATOM 1311 N N . ASP A 1 164 ? 11.927 7.158 -11.000 1.00 98.56 164 ASP A N 1
AT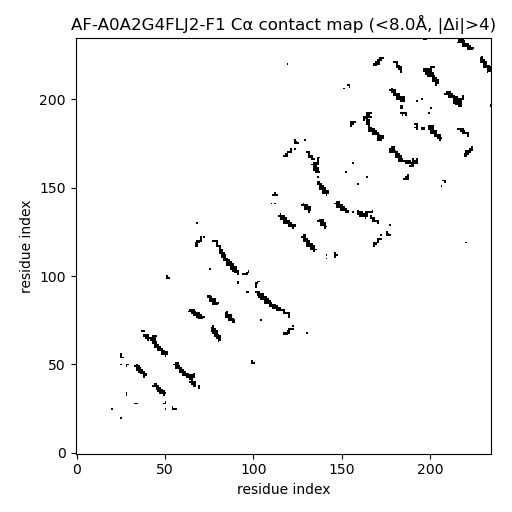OM 1312 C CA . ASP A 1 164 ? 10.485 6.924 -11.183 1.00 98.56 164 ASP A CA 1
ATOM 1313 C C . ASP A 1 164 ? 10.114 6.629 -12.649 1.00 98.56 164 ASP A C 1
ATOM 1315 O O . ASP A 1 164 ? 9.392 7.364 -13.324 1.00 98.56 164 ASP A O 1
ATOM 1319 N N . ARG A 1 165 ? 10.708 5.569 -13.206 1.00 98.62 165 ARG A N 1
ATOM 1320 C CA . ARG A 1 165 ? 10.664 5.335 -14.659 1.00 98.62 165 ARG A CA 1
ATOM 1321 C C . ARG A 1 165 ? 9.300 4.868 -15.161 1.00 98.62 165 ARG A C 1
ATOM 1323 O O . ARG A 1 165 ? 8.907 5.191 -16.282 1.00 98.62 165 ARG A O 1
ATOM 1330 N N . CYS A 1 166 ? 8.586 4.109 -14.333 1.00 98.44 166 CYS A N 1
ATOM 1331 C CA . CYS A 1 166 ? 7.330 3.440 -14.680 1.00 98.44 166 CYS A CA 1
ATOM 1332 C C . CYS A 1 166 ? 6.160 3.777 -13.751 1.00 98.44 166 CYS A C 1
ATOM 1334 O O . CYS A 1 166 ? 5.022 3.431 -14.082 1.00 98.44 166 CYS A O 1
ATOM 1336 N N . HIS A 1 167 ? 6.432 4.437 -12.620 1.00 98.62 167 HIS A N 1
ATOM 1337 C CA . HIS A 1 167 ? 5.468 4.685 -11.556 1.00 98.62 167 HIS A CA 1
ATOM 1338 C C . HIS A 1 167 ? 4.751 3.411 -11.107 1.00 98.62 167 HIS A C 1
ATOM 1340 O O . HIS A 1 167 ? 3.536 3.269 -11.249 1.00 98.62 167 HIS A O 1
ATOM 1346 N N . LEU A 1 168 ? 5.535 2.442 -10.618 1.00 98.81 168 LEU A N 1
ATOM 1347 C CA . LEU A 1 168 ? 5.003 1.283 -9.902 1.00 98.81 168 LEU A CA 1
ATOM 1348 C C . LEU A 1 168 ? 4.367 1.799 -8.616 1.00 98.81 168 LEU A C 1
ATOM 1350 O O . LEU A 1 168 ? 5.073 2.400 -7.821 1.00 98.81 168 LEU A O 1
ATOM 1354 N N . ASN A 1 169 ? 3.060 1.607 -8.436 1.00 98.31 169 ASN A N 1
ATOM 1355 C CA . ASN A 1 169 ? 2.284 2.373 -7.448 1.00 98.31 169 ASN A CA 1
ATOM 1356 C C . ASN A 1 169 ? 1.302 1.536 -6.608 1.00 98.31 169 ASN A C 1
ATOM 1358 O O . ASN A 1 169 ? 0.637 2.073 -5.727 1.00 98.31 169 ASN A O 1
ATOM 1362 N N . GLY A 1 170 ? 1.172 0.239 -6.877 1.00 98.25 170 GLY A N 1
ATOM 1363 C CA . GLY A 1 170 ? 0.199 -0.612 -6.201 1.00 98.25 170 GLY A CA 1
ATOM 1364 C C . GLY A 1 170 ? 0.645 -2.060 -6.165 1.00 98.25 170 GLY A C 1
ATOM 1365 O O . GLY A 1 170 ? 1.406 -2.501 -7.030 1.00 98.25 170 GLY A O 1
ATOM 1366 N N . LEU A 1 171 ? 0.182 -2.786 -5.150 1.00 98.38 171 LEU A N 1
ATOM 1367 C CA . LEU A 1 171 ? 0.544 -4.176 -4.900 1.00 98.38 171 LEU A CA 1
ATOM 1368 C C . LEU A 1 171 ? -0.647 -4.945 -4.319 1.00 98.38 171 LEU A C 1
ATOM 1370 O O . LEU A 1 171 ? -1.283 -4.502 -3.367 1.00 98.38 171 LEU A O 1
ATOM 1374 N N . ALA A 1 172 ? -0.916 -6.125 -4.871 1.00 98.44 172 ALA A N 1
ATOM 1375 C CA . ALA A 1 172 ? -1.911 -7.059 -4.370 1.00 98.44 172 ALA A CA 1
ATOM 1376 C C . ALA A 1 172 ? -1.254 -8.364 -3.926 1.00 98.44 172 ALA A C 1
ATOM 1378 O O . ALA A 1 172 ? -0.335 -8.879 -4.577 1.00 98.44 172 ALA A O 1
ATOM 1379 N N . LEU A 1 173 ? -1.795 -8.920 -2.847 1.00 98.50 173 LEU A N 1
ATOM 1380 C CA . LEU A 1 173 ? -1.518 -10.286 -2.440 1.00 98.50 173 LEU A CA 1
ATOM 1381 C C . LEU A 1 173 ? -2.500 -11.249 -3.111 1.00 98.50 173 LEU A C 1
ATOM 1383 O O . LEU A 1 173 ? -3.677 -10.931 -3.255 1.00 98.50 173 LEU A O 1
ATOM 1387 N N . GLU A 1 174 ? -2.029 -12.446 -3.434 1.00 98.25 174 GLU A N 1
ATOM 1388 C CA . GLU A 1 174 ? -2.851 -13.622 -3.711 1.00 98.25 174 GLU A CA 1
ATOM 1389 C C . GLU A 1 174 ? -2.280 -14.787 -2.903 1.00 98.25 174 GLU A C 1
ATOM 1391 O O . GLU A 1 174 ? -1.066 -14.998 -2.893 1.00 98.25 174 GLU A O 1
ATOM 1396 N N . ASN A 1 175 ? -3.136 -15.525 -2.188 1.00 97.06 175 ASN A N 1
ATOM 1397 C CA . ASN A 1 175 ? -2.708 -16.616 -1.300 1.00 97.06 175 ASN A CA 1
ATOM 1398 C C . ASN A 1 175 ? -1.567 -16.189 -0.350 1.00 97.06 175 ASN A C 1
ATOM 1400 O O . ASN A 1 175 ? -0.556 -16.882 -0.217 1.00 97.06 175 ASN A O 1
ATOM 1404 N N . GLY A 1 176 ? -1.702 -14.990 0.231 1.00 97.06 176 GLY A N 1
ATOM 1405 C CA . GLY A 1 176 ? -0.764 -14.467 1.223 1.00 97.06 176 GLY A CA 1
ATOM 1406 C C . GLY A 1 176 ? 0.566 -13.939 0.689 1.00 97.06 176 GLY A C 1
ATOM 1407 O O . GLY A 1 176 ? 1.438 -13.598 1.487 1.00 97.06 176 GLY A O 1
ATOM 1408 N N . LYS A 1 177 ? 0.767 -13.884 -0.634 1.00 98.25 177 LYS A N 1
ATOM 1409 C CA . LYS A 1 177 ? 2.039 -13.472 -1.253 1.00 98.25 177 LYS A CA 1
ATOM 1410 C C . LYS A 1 177 ? 1.843 -12.436 -2.344 1.00 98.25 177 LYS A C 1
ATOM 1412 O O . LYS A 1 177 ? 0.806 -12.417 -3.000 1.00 98.25 177 LYS A O 1
ATOM 1417 N N . CYS A 1 178 ? 2.852 -11.593 -2.551 1.00 98.31 178 CYS A N 1
ATOM 1418 C CA . CYS A 1 178 ? 2.851 -10.597 -3.622 1.00 98.31 178 CYS A CA 1
ATOM 1419 C C . CYS A 1 178 ? 2.602 -11.264 -4.977 1.00 98.31 178 CYS A C 1
ATOM 1421 O O . CYS A 1 178 ? 3.371 -12.140 -5.374 1.00 98.31 178 CYS A O 1
ATOM 1423 N N . LYS A 1 179 ? 1.550 -10.835 -5.681 1.00 98.56 179 LYS A N 1
ATOM 1424 C CA . LYS A 1 179 ? 1.128 -11.469 -6.935 1.00 98.56 179 LYS A CA 1
ATOM 1425 C C . LYS A 1 179 ? 0.892 -10.495 -8.074 1.00 98.56 179 LYS A C 1
ATOM 1427 O O . LYS A 1 179 ? 1.228 -10.818 -9.207 1.00 98.56 179 LYS A O 1
ATOM 1432 N N . TYR A 1 180 ? 0.348 -9.316 -7.797 1.00 98.81 180 TYR A N 1
ATOM 1433 C CA . TYR A 1 180 ? 0.064 -8.331 -8.838 1.00 98.81 180 TYR A CA 1
ATOM 1434 C C . TYR A 1 180 ? 0.568 -6.958 -8.440 1.00 98.81 180 TYR A C 1
ATOM 1436 O O . TYR A 1 180 ? 0.445 -6.567 -7.283 1.00 98.81 180 TYR A O 1
ATOM 1444 N N . VAL A 1 181 ? 1.094 -6.213 -9.404 1.00 98.88 181 VAL A N 1
ATOM 1445 C CA . VAL A 1 181 ? 1.449 -4.802 -9.232 1.00 98.88 181 VAL A CA 1
ATOM 1446 C C . VAL A 1 181 ? 0.826 -3.958 -10.327 1.00 98.88 181 VAL A C 1
ATOM 1448 O O . VAL A 1 181 ? 0.594 -4.444 -11.433 1.00 98.88 181 VAL A O 1
ATOM 1451 N N . THR A 1 182 ? 0.598 -2.684 -10.042 1.00 98.88 182 THR A N 1
ATOM 1452 C CA . THR A 1 182 ? 0.198 -1.689 -11.042 1.00 98.88 182 THR A CA 1
ATOM 1453 C C . THR A 1 182 ? 1.364 -0.766 -11.373 1.00 98.88 182 THR A C 1
ATOM 1455 O O . THR A 1 182 ? 2.136 -0.379 -10.494 1.00 98.88 182 THR A O 1
ATOM 1458 N N . VAL A 1 183 ? 1.491 -0.419 -12.654 1.00 98.75 183 VAL A N 1
ATOM 1459 C CA . VAL A 1 183 ? 2.402 0.620 -13.157 1.00 98.75 183 VAL A CA 1
ATOM 1460 C C . VAL A 1 183 ? 1.618 1.579 -14.052 1.00 98.75 183 VAL A C 1
ATOM 1462 O O . VAL A 1 183 ? 0.722 1.145 -14.781 1.00 98.75 183 VAL A O 1
ATOM 1465 N N . VAL A 1 184 ? 1.966 2.868 -14.055 1.00 98.56 184 VAL A N 1
ATOM 1466 C CA . VAL A 1 184 ? 1.320 3.854 -14.950 1.00 98.56 184 VAL A CA 1
ATOM 1467 C C . VAL A 1 184 ? 1.841 3.745 -16.380 1.00 98.56 184 VAL A C 1
ATOM 1469 O O . VAL A 1 184 ? 1.141 4.111 -17.317 1.00 98.56 184 VAL A O 1
ATOM 1472 N N . SER A 1 185 ? 3.048 3.209 -16.588 1.00 98.19 185 SER A N 1
ATOM 1473 C CA . SER A 1 185 ? 3.481 2.787 -17.924 1.00 98.19 185 SER A CA 1
ATOM 1474 C C . SER A 1 185 ? 4.635 1.791 -17.890 1.00 98.19 185 SER A C 1
ATOM 1476 O O . SER A 1 185 ? 5.448 1.809 -16.971 1.00 98.19 185 SER A O 1
ATOM 1478 N N . LYS A 1 186 ? 4.790 0.983 -18.944 1.00 98.19 186 LYS A N 1
ATOM 1479 C CA . LYS A 1 186 ? 5.990 0.151 -19.166 1.00 98.19 186 LYS A CA 1
ATOM 1480 C C . LYS A 1 186 ? 7.149 0.980 -19.740 1.00 98.19 186 LYS A C 1
ATOM 1482 O O . LYS A 1 186 ? 7.602 0.740 -20.856 1.00 98.19 186 LYS A O 1
ATOM 1487 N N . SER A 1 187 ? 7.574 2.001 -19.003 1.00 98.25 187 SER A N 1
ATOM 1488 C CA . SER A 1 187 ? 8.676 2.896 -19.368 1.00 98.25 187 SER A CA 1
ATOM 1489 C C . SER A 1 187 ? 9.943 2.565 -18.576 1.00 98.25 187 SER A C 1
ATOM 1491 O O . SER A 1 187 ? 9.881 2.288 -17.381 1.00 98.25 187 SER A O 1
ATOM 1493 N N . ASP A 1 188 ? 11.095 2.637 -19.248 1.00 98.44 188 ASP A N 1
ATOM 1494 C CA . ASP A 1 188 ? 12.437 2.572 -18.647 1.00 98.44 188 ASP A CA 1
ATOM 1495 C C . ASP A 1 188 ? 13.205 3.902 -18.816 1.00 98.44 188 ASP A C 1
ATOM 1497 O O . ASP A 1 188 ? 14.432 3.947 -18.872 1.00 98.44 188 ASP A O 1
ATOM 1501 N N . VAL A 1 189 ? 12.466 5.007 -18.926 1.00 97.81 189 VAL A N 1
ATOM 1502 C CA . VAL A 1 189 ? 12.984 6.379 -19.036 1.00 97.81 189 VAL A CA 1
ATOM 1503 C C . VAL A 1 189 ? 12.555 7.166 -17.804 1.00 97.81 189 VAL A C 1
ATOM 1505 O O . VAL A 1 189 ? 11.427 6.987 -17.348 1.00 97.81 189 VAL A O 1
ATOM 1508 N N . VAL A 1 190 ? 13.441 8.027 -17.289 1.00 98.31 190 VAL A N 1
ATOM 1509 C CA . VAL A 1 190 ? 13.166 8.943 -16.165 1.00 98.31 190 VAL A CA 1
ATOM 1510 C C . VAL A 1 190 ? 11.812 9.623 -16.365 1.00 98.31 190 VAL A C 1
ATOM 1512 O O . VAL A 1 190 ? 11.589 10.212 -17.424 1.00 98.31 190 VAL A O 1
ATOM 1515 N N . ASP A 1 191 ? 10.912 9.510 -15.383 1.00 97.69 191 ASP A N 1
ATOM 1516 C CA . ASP A 1 191 ? 9.563 10.101 -15.421 1.00 97.69 191 ASP A CA 1
ATOM 1517 C C . ASP A 1 191 ? 8.721 9.749 -16.678 1.00 97.69 191 ASP A C 1
ATOM 1519 O O . ASP A 1 191 ? 7.709 10.397 -16.972 1.00 97.69 191 ASP A O 1
ATOM 1523 N N . GLY A 1 192 ? 9.094 8.725 -17.456 1.00 97.06 192 GLY A N 1
ATOM 1524 C CA . GLY A 1 192 ? 8.524 8.478 -18.789 1.00 97.06 192 GLY A CA 1
ATOM 1525 C C . GLY A 1 192 ? 7.035 8.109 -18.786 1.00 97.06 192 GLY A C 1
ATOM 1526 O O . GLY A 1 192 ? 6.354 8.229 -19.808 1.00 97.06 192 GLY A O 1
ATOM 1527 N N . TRP A 1 193 ? 6.503 7.738 -17.622 1.00 97.31 193 TRP A N 1
ATOM 1528 C CA . TRP A 1 193 ? 5.081 7.501 -17.390 1.00 97.31 193 TRP A CA 1
ATOM 1529 C C . TRP A 1 193 ? 4.213 8.759 -17.479 1.00 97.31 193 TRP A C 1
ATOM 1531 O O . TRP A 1 193 ? 3.023 8.651 -17.779 1.00 97.31 193 TRP A O 1
ATOM 1541 N N . ARG A 1 194 ? 4.770 9.959 -17.259 1.00 96.88 194 ARG A N 1
ATOM 1542 C CA . ARG A 1 194 ? 3.986 11.208 -17.218 1.00 96.88 194 ARG A CA 1
ATOM 1543 C C . ARG A 1 194 ? 3.234 11.482 -18.516 1.00 96.88 194 ARG A C 1
ATOM 1545 O O . ARG A 1 194 ? 2.100 11.947 -18.470 1.00 96.88 194 ARG A O 1
ATOM 1552 N N . ASN A 1 195 ? 3.833 11.122 -19.648 1.00 95.75 195 ASN A N 1
ATOM 1553 C CA . ASN A 1 195 ? 3.256 11.317 -20.979 1.00 95.75 195 ASN A CA 1
ATOM 1554 C C . ASN A 1 195 ? 2.327 10.171 -21.416 1.00 95.75 195 ASN A C 1
ATOM 1556 O O . ASN A 1 195 ? 1.848 10.179 -22.544 1.00 95.75 195 ASN A O 1
ATOM 1560 N N . ARG A 1 196 ? 2.100 9.166 -20.559 1.00 95.94 196 ARG A N 1
ATOM 1561 C CA . ARG A 1 196 ? 1.339 7.946 -20.883 1.00 95.94 196 ARG A CA 1
ATOM 1562 C C . ARG A 1 196 ? 0.249 7.639 -19.857 1.00 95.94 196 ARG A C 1
ATOM 1564 O O . ARG A 1 196 ? -0.130 6.490 -19.675 1.00 95.94 196 ARG A O 1
ATOM 1571 N N . ARG A 1 197 ? -0.246 8.664 -19.160 1.00 96.88 197 ARG A N 1
ATOM 1572 C CA . ARG A 1 197 ? -1.217 8.503 -18.067 1.00 96.88 197 ARG A CA 1
ATOM 1573 C C . ARG A 1 197 ? -2.568 7.955 -18.516 1.00 96.88 197 ARG A C 1
ATOM 1575 O O . ARG A 1 197 ? -3.168 7.231 -17.740 1.00 96.88 197 ARG A O 1
ATOM 1582 N N . HIS A 1 198 ? -3.002 8.297 -19.729 1.00 96.88 198 HIS A N 1
ATOM 1583 C CA . HIS A 1 198 ? -4.343 8.003 -20.238 1.00 96.88 198 HIS A CA 1
ATOM 1584 C C . HIS A 1 198 ? -4.580 6.510 -20.525 1.00 96.88 198 HIS A C 1
ATOM 1586 O O . HIS A 1 198 ? -5.652 5.991 -20.247 1.00 96.88 198 HIS A O 1
ATOM 1592 N N . ASP A 1 199 ? -3.598 5.814 -21.095 1.00 97.19 199 ASP A N 1
ATOM 1593 C CA . ASP A 1 199 ? -3.749 4.426 -21.559 1.00 97.19 199 ASP A CA 1
ATOM 1594 C C . ASP A 1 199 ? -2.465 3.587 -21.427 1.00 97.19 199 ASP A C 1
ATOM 1596 O O . ASP A 1 199 ? -2.421 2.422 -21.823 1.00 97.19 199 ASP A O 1
ATOM 1600 N N . GLY A 1 200 ? -1.393 4.145 -20.860 1.00 97.69 200 GLY A N 1
ATOM 1601 C CA . GLY A 1 200 ? -0.124 3.436 -20.702 1.00 97.69 200 GLY A CA 1
ATOM 1602 C C . GLY A 1 200 ? -0.124 2.407 -19.576 1.00 97.69 200 GLY A C 1
ATOM 1603 O O . GLY A 1 200 ? 0.770 1.554 -19.534 1.00 97.69 200 GLY A O 1
ATOM 1604 N N . GLY A 1 201 ? -1.094 2.490 -18.666 1.00 98.44 201 GLY A N 1
ATOM 1605 C CA . GLY A 1 201 ? -1.123 1.733 -17.430 1.00 98.44 201 GLY A CA 1
ATOM 1606 C C . GLY A 1 201 ? -1.397 0.253 -17.642 1.00 98.44 201 GLY A C 1
ATOM 1607 O O . GLY A 1 201 ? -2.126 -0.155 -18.552 1.00 98.44 201 GLY A O 1
ATOM 1608 N N . CYS A 1 202 ? -0.815 -0.568 -16.773 1.00 98.38 202 CYS A N 1
ATOM 1609 C CA . CYS A 1 202 ? -1.040 -2.006 -16.791 1.00 98.38 202 CYS A CA 1
ATOM 1610 C C . CYS A 1 202 ? -0.914 -2.639 -15.405 1.00 98.38 202 CYS A C 1
ATOM 1612 O O . CYS A 1 202 ? -0.324 -2.065 -14.485 1.00 98.38 202 CYS A O 1
ATOM 1614 N N . VAL A 1 203 ? -1.464 -3.847 -15.292 1.00 98.81 203 VAL A N 1
ATOM 1615 C CA . VAL A 1 203 ? -1.195 -4.768 -14.188 1.00 98.81 203 VAL A CA 1
ATOM 1616 C C . VAL A 1 203 ? -0.159 -5.782 -14.648 1.00 98.81 203 VAL A C 1
ATOM 1618 O O . VAL A 1 203 ? -0.285 -6.361 -15.732 1.00 98.81 203 VAL A O 1
ATOM 1621 N N . LEU A 1 204 ? 0.837 -6.024 -13.803 1.00 98.88 204 LEU A N 1
ATOM 1622 C CA . LEU A 1 204 ? 1.852 -7.047 -14.009 1.00 98.88 204 LEU A CA 1
ATOM 1623 C C . LEU A 1 204 ? 1.707 -8.154 -12.970 1.00 98.88 204 LEU A C 1
ATOM 1625 O O . LEU A 1 204 ? 1.446 -7.872 -11.800 1.00 98.88 204 LEU A O 1
ATOM 1629 N N . GLU A 1 205 ? 1.925 -9.395 -13.385 1.00 98.69 205 GLU A N 1
ATOM 1630 C CA . GLU A 1 205 ? 2.086 -10.528 -12.479 1.00 98.69 205 GLU A CA 1
ATOM 1631 C C . GLU A 1 205 ? 3.501 -10.554 -11.889 1.00 98.69 205 GLU A C 1
ATOM 1633 O O . GLU A 1 205 ? 4.491 -10.244 -12.556 1.00 98.69 205 GLU A O 1
ATOM 1638 N N . VAL A 1 206 ? 3.593 -10.917 -10.614 1.00 98.50 206 VAL A N 1
ATOM 1639 C CA . VAL A 1 206 ? 4.830 -11.125 -9.867 1.00 98.50 206 VAL A CA 1
ATOM 1640 C C . VAL A 1 206 ? 4.945 -12.623 -9.557 1.00 98.50 206 VAL A C 1
ATOM 1642 O O . VAL A 1 206 ? 4.030 -13.171 -8.943 1.00 98.50 206 VAL A O 1
ATOM 1645 N N . PRO A 1 207 ? 6.068 -13.285 -9.900 1.00 97.75 207 PRO A N 1
ATOM 1646 C CA . PRO A 1 207 ? 7.350 -12.680 -10.266 1.00 97.75 207 PRO A CA 1
ATOM 1647 C C . PRO A 1 207 ? 7.620 -12.544 -11.772 1.00 97.75 207 PRO A C 1
ATOM 1649 O O . PRO A 1 207 ? 8.656 -11.975 -12.123 1.00 97.75 207 PRO A O 1
ATOM 1652 N N . SER A 1 208 ? 6.769 -13.068 -12.659 1.00 98.38 208 SER A N 1
ATOM 1653 C CA . SER A 1 208 ? 7.106 -13.198 -14.088 1.00 98.38 208 SER A CA 1
ATOM 1654 C C . SER A 1 208 ? 7.272 -11.853 -14.805 1.00 98.38 208 SER A C 1
ATOM 1656 O O . SER A 1 208 ? 8.043 -11.746 -15.759 1.00 98.38 208 SER A O 1
ATOM 1658 N N . GLY A 1 209 ? 6.568 -10.815 -14.347 1.00 98.44 209 GLY A N 1
ATOM 1659 C CA . GLY A 1 209 ? 6.438 -9.541 -15.046 1.00 98.44 209 GLY A CA 1
ATOM 1660 C C . GLY A 1 209 ? 5.496 -9.591 -16.251 1.00 98.44 209 GLY A C 1
ATOM 1661 O O . GLY A 1 209 ? 5.485 -8.640 -17.040 1.00 98.44 209 GLY A O 1
ATOM 1662 N N . GLU A 1 210 ? 4.730 -10.674 -16.414 1.00 98.50 210 GLU A N 1
ATOM 1663 C CA . GLU A 1 210 ? 3.710 -10.807 -17.451 1.00 98.50 210 GLU A CA 1
ATOM 1664 C C . GLU A 1 210 ? 2.645 -9.716 -17.306 1.00 98.50 210 GLU A C 1
ATOM 1666 O O . GLU A 1 210 ? 2.224 -9.374 -16.205 1.00 98.50 210 GLU A O 1
ATOM 1671 N N . THR A 1 211 ? 2.210 -9.143 -18.428 1.00 98.69 211 THR A N 1
ATOM 1672 C CA . THR A 1 211 ? 1.141 -8.142 -18.438 1.00 98.69 211 THR A CA 1
ATOM 1673 C C . THR A 1 211 ? -0.216 -8.837 -18.454 1.00 98.69 211 THR A C 1
ATOM 1675 O O . THR A 1 211 ? -0.565 -9.461 -19.448 1.00 98.69 211 THR A O 1
ATOM 1678 N N . ILE A 1 212 ? -0.981 -8.690 -17.370 1.00 98.12 212 ILE A N 1
ATOM 1679 C CA . ILE A 1 212 ? -2.305 -9.314 -17.197 1.00 98.12 212 ILE A CA 1
ATOM 1680 C C . ILE A 1 212 ? -3.405 -8.484 -17.859 1.00 98.12 212 ILE A C 1
ATOM 1682 O O . ILE A 1 212 ? -4.314 -9.016 -18.488 1.00 98.12 212 ILE A O 1
ATOM 1686 N N . VAL A 1 213 ? -3.308 -7.162 -17.737 1.00 97.88 213 VAL A N 1
ATOM 1687 C CA . VAL A 1 213 ? -4.195 -6.201 -18.399 1.00 97.88 213 VAL A CA 1
ATOM 1688 C C . VAL A 1 213 ? -3.413 -4.927 -18.693 1.00 97.88 213 VAL A C 1
ATOM 1690 O O . VAL A 1 213 ? -2.545 -4.536 -17.913 1.00 97.88 213 VAL A O 1
ATOM 1693 N N . SER A 1 214 ? -3.707 -4.283 -19.818 1.00 98.19 214 SER A N 1
ATOM 1694 C CA . SER A 1 214 ? -3.093 -3.032 -20.280 1.00 98.19 214 SER A CA 1
ATOM 1695 C C . SER A 1 214 ? -4.159 -2.053 -20.772 1.00 98.19 214 SER A C 1
ATOM 1697 O O . SER A 1 214 ? -5.320 -2.434 -20.899 1.00 98.19 214 SER A O 1
ATOM 1699 N N . GLY A 1 215 ? -3.768 -0.822 -21.108 1.00 98.00 215 GLY A N 1
ATOM 1700 C CA . GLY A 1 215 ? -4.711 0.190 -21.594 1.00 98.00 215 GLY A CA 1
ATOM 1701 C C . GLY A 1 215 ? -5.423 0.939 -20.468 1.00 98.00 215 GLY A C 1
ATOM 1702 O O . GLY A 1 215 ? -6.480 1.515 -20.699 1.00 98.00 215 GLY A O 1
ATOM 1703 N N . LEU A 1 216 ? -4.889 0.881 -19.243 1.00 98.25 216 LEU A N 1
ATOM 1704 C CA . LEU A 1 216 ? -5.490 1.504 -18.065 1.00 98.25 216 LEU A CA 1
ATOM 1705 C C . LEU A 1 216 ? -5.020 2.958 -17.917 1.00 98.25 216 LEU A C 1
ATOM 1707 O O . LEU A 1 216 ? -3.848 3.268 -18.150 1.00 98.25 216 LEU A O 1
ATOM 1711 N N . SER A 1 217 ? -5.922 3.825 -17.461 1.00 98.00 217 SER A N 1
ATOM 1712 C CA . SER A 1 217 ? -5.624 5.210 -17.098 1.00 98.00 217 SER A CA 1
ATOM 1713 C C . SER A 1 217 ? -5.220 5.268 -15.630 1.00 98.00 217 SER A C 1
ATOM 1715 O O . SER A 1 217 ? -6.050 5.078 -14.740 1.00 98.00 217 SER A O 1
ATOM 1717 N N . MET A 1 218 ? -3.929 5.491 -15.371 1.00 97.44 218 MET A N 1
ATOM 1718 C CA . MET A 1 218 ? -3.358 5.590 -14.019 1.00 97.44 218 MET A CA 1
ATOM 1719 C C . MET A 1 218 ? -3.895 4.519 -13.035 1.00 97.44 218 MET A C 1
ATOM 1721 O O . MET A 1 218 ? -4.536 4.872 -12.041 1.00 97.44 218 MET A O 1
ATOM 1725 N N . PRO A 1 219 ? -3.670 3.214 -13.278 1.00 98.12 219 PRO A N 1
ATOM 1726 C CA . PRO A 1 219 ? -4.168 2.163 -12.396 1.00 98.12 219 PRO A CA 1
ATOM 1727 C C . PRO A 1 219 ? -3.469 2.194 -11.032 1.00 98.12 219 PRO A C 1
ATOM 1729 O O . PRO A 1 219 ? -2.257 2.397 -10.973 1.00 98.12 219 PRO A O 1
ATOM 1732 N N . HIS A 1 220 ? -4.218 1.967 -9.953 1.00 96.88 220 HIS A N 1
ATOM 1733 C CA . HIS A 1 220 ? -3.738 1.975 -8.568 1.00 96.88 220 HIS A CA 1
ATOM 1734 C C . HIS A 1 220 ? -4.407 0.890 -7.713 1.00 96.88 220 HIS A C 1
ATOM 1736 O O . HIS A 1 220 ? -5.463 0.355 -8.059 1.00 96.88 220 HIS A O 1
ATOM 1742 N N . SER A 1 221 ? -3.807 0.638 -6.541 1.00 94.69 221 SER A N 1
ATOM 1743 C CA . SER A 1 221 ? -4.391 -0.124 -5.422 1.00 94.69 221 SER A CA 1
ATOM 1744 C C . SER A 1 221 ? -5.066 -1.445 -5.837 1.00 94.69 221 SER A C 1
ATOM 1746 O O . SER A 1 221 ? -6.240 -1.654 -5.518 1.00 94.69 221 SER A O 1
ATOM 1748 N N . PRO A 1 222 ? -4.373 -2.340 -6.568 1.00 97.88 222 PRO A N 1
ATOM 1749 C CA . PRO A 1 222 ? -4.945 -3.621 -6.952 1.00 97.88 222 PRO A CA 1
ATOM 1750 C C . PRO A 1 222 ? -5.235 -4.466 -5.703 1.00 97.88 222 PRO A C 1
ATOM 1752 O O . PRO A 1 222 ? -4.447 -4.473 -4.754 1.00 97.88 222 PRO A O 1
ATOM 1755 N N . ARG A 1 223 ? -6.347 -5.203 -5.683 1.00 97.81 223 ARG A N 1
ATOM 1756 C CA . ARG A 1 223 ? -6.720 -6.114 -4.589 1.00 97.81 223 ARG A CA 1
ATOM 1757 C C . ARG A 1 223 ? -7.323 -7.390 -5.162 1.00 97.81 223 ARG A C 1
ATOM 1759 O O . ARG A 1 223 ? -8.223 -7.323 -5.992 1.00 97.81 223 ARG A O 1
ATOM 1766 N N . VAL A 1 224 ? -6.852 -8.546 -4.701 1.00 98.19 224 VAL A N 1
ATOM 1767 C CA . VAL A 1 224 ? -7.496 -9.827 -5.011 1.00 98.19 224 VAL A CA 1
ATOM 1768 C C . VAL A 1 224 ? -8.546 -10.104 -3.948 1.00 98.19 224 VAL A C 1
ATOM 1770 O O . VAL A 1 224 ? -8.250 -10.089 -2.753 1.00 98.19 224 VAL A O 1
ATOM 1773 N N . TYR A 1 225 ? -9.777 -10.360 -4.371 1.00 96.88 225 TYR A N 1
ATOM 1774 C CA . TYR A 1 225 ? -10.865 -10.727 -3.477 1.00 96.88 225 TYR A CA 1
ATOM 1775 C C . TYR A 1 225 ? -11.733 -11.796 -4.135 1.00 96.88 225 TYR A C 1
ATOM 1777 O O . TYR A 1 225 ? -12.238 -11.608 -5.234 1.00 96.88 225 TYR A O 1
ATOM 1785 N N . ARG A 1 226 ? -11.901 -12.939 -3.455 1.00 95.75 226 ARG A N 1
ATOM 1786 C CA . ARG A 1 226 ? -12.687 -14.093 -3.942 1.00 95.75 226 ARG A CA 1
ATOM 1787 C C . ARG A 1 226 ? -12.288 -14.582 -5.347 1.00 95.75 226 ARG A C 1
ATOM 1789 O O . ARG A 1 226 ? -13.149 -14.944 -6.137 1.00 95.75 226 ARG A O 1
ATOM 1796 N N . GLY A 1 227 ? -10.985 -14.622 -5.625 1.00 95.00 227 GLY A N 1
ATOM 1797 C CA . GLY A 1 227 ? -10.441 -15.093 -6.906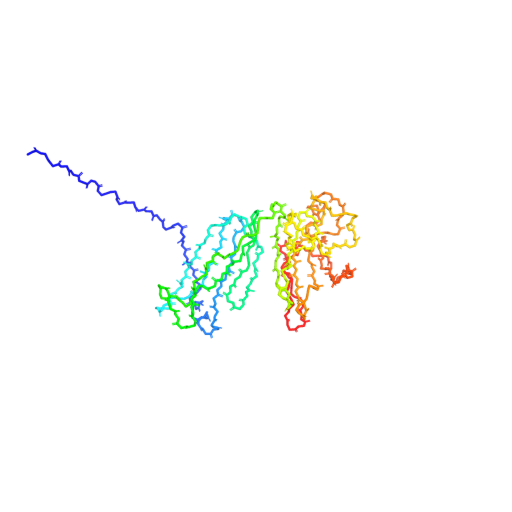 1.00 95.00 227 GLY A CA 1
ATOM 1798 C C . GLY A 1 227 ? -10.496 -14.066 -8.038 1.00 95.00 227 GLY A C 1
ATOM 1799 O O . GLY A 1 227 ? -10.010 -14.350 -9.124 1.00 95.00 227 GLY A O 1
ATOM 1800 N N . GLU A 1 228 ? -11.034 -12.873 -7.779 1.00 97.69 228 GLU A N 1
ATOM 1801 C CA . GLU A 1 228 ? -11.119 -11.787 -8.751 1.00 97.69 228 GLU A CA 1
ATOM 1802 C C . GLU A 1 228 ? -10.121 -10.681 -8.403 1.00 97.69 228 GLU A C 1
ATOM 1804 O O . GLU A 1 228 ? -9.931 -10.334 -7.231 1.00 97.69 228 GLU A O 1
ATOM 1809 N N . LEU A 1 229 ? -9.490 -10.109 -9.428 1.00 98.00 229 LEU A N 1
ATOM 1810 C CA . LEU A 1 229 ? -8.598 -8.965 -9.287 1.00 98.00 229 LEU A CA 1
ATOM 1811 C C . LEU A 1 229 ? -9.374 -7.663 -9.517 1.00 98.00 229 LEU A C 1
ATOM 1813 O O . LEU A 1 229 ? -9.825 -7.374 -10.623 1.00 98.00 229 LEU A O 1
ATOM 1817 N N . TYR A 1 230 ? -9.450 -6.836 -8.481 1.00 98.12 230 TYR A N 1
ATOM 1818 C CA . TYR A 1 230 ? -10.010 -5.491 -8.533 1.00 98.12 230 TYR A CA 1
ATOM 1819 C C . TYR A 1 230 ? -8.887 -4.469 -8.660 1.00 98.12 230 TYR A C 1
ATOM 1821 O O . TYR A 1 230 ? -7.877 -4.563 -7.965 1.00 98.12 230 TYR A O 1
ATOM 1829 N N . VAL A 1 231 ? -9.064 -3.476 -9.529 1.00 97.69 231 VAL A N 1
ATOM 1830 C CA . VAL A 1 231 ? -8.077 -2.418 -9.776 1.00 97.69 231 VAL A CA 1
ATOM 1831 C C . VAL A 1 231 ? -8.796 -1.081 -9.848 1.00 97.69 231 VAL A C 1
ATOM 1833 O O . VAL A 1 231 ? -9.831 -0.965 -10.503 1.00 97.69 231 VAL A O 1
ATOM 1836 N N . HIS A 1 232 ? -8.240 -0.059 -9.202 1.00 96.06 232 HIS A N 1
ATOM 1837 C CA . HIS A 1 232 ? -8.747 1.298 -9.334 1.00 96.06 232 HIS A CA 1
ATOM 1838 C C . HIS A 1 232 ? -8.138 1.944 -10.585 1.00 96.06 232 HIS A C 1
ATOM 1840 O O . HIS A 1 232 ? -6.949 2.242 -10.610 1.00 96.06 232 HIS A O 1
ATOM 1846 N N . ASN A 1 233 ? -8.942 2.141 -11.631 1.00 95.50 233 ASN A N 1
ATOM 1847 C CA . ASN A 1 233 ? -8.555 2.884 -12.832 1.00 95.50 233 ASN A CA 1
ATOM 1848 C C . ASN A 1 233 ? -8.837 4.379 -12.603 1.00 95.50 233 ASN A C 1
ATOM 1850 O O . ASN A 1 233 ? -9.993 4.788 -12.675 1.00 95.50 233 ASN A O 1
ATOM 1854 N N . SER A 1 234 ? -7.815 5.147 -12.215 1.00 88.94 234 SER A N 1
ATOM 1855 C CA . SER A 1 234 ? -7.985 6.425 -11.500 1.00 88.94 234 SER A CA 1
ATOM 1856 C C . SER A 1 234 ? -7.841 7.695 -12.345 1.00 88.94 234 SER A C 1
ATOM 1858 O O . SER A 1 234 ? -7.907 8.785 -11.773 1.00 88.94 234 SER A O 1
ATOM 1860 N N . GLY A 1 235 ? -7.556 7.584 -13.644 1.00 77.94 235 GLY A N 1
ATOM 1861 C CA . GLY A 1 235 ? -7.373 8.744 -14.525 1.00 77.94 235 GLY A CA 1
ATOM 1862 C C . GLY A 1 235 ? -8.530 9.024 -15.468 1.00 77.94 235 GLY A C 1
ATOM 1863 O O . GLY A 1 235 ? -9.5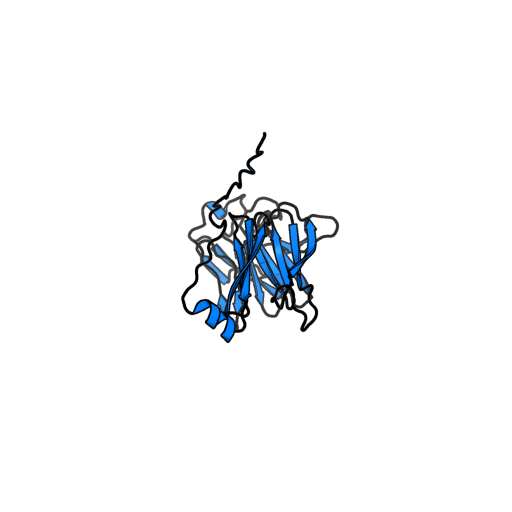90 8.373 -15.357 1.00 77.94 235 GLY A O 1
#

pLDDT: mean 92.75, std 13.14, range [36.59, 98.94]

Mean predicted aligned error: 5.66 Å

Radius of gyration: 21.39 Å; Cα contacts (8 Å, |Δi|>4): 547; chains: 1; bounding box: 50×68×64 Å